Protein AF-A0A0C2YA50-F1 (afdb_monomer_lite)

pLDDT: mean 73.0, std 18.34, range [32.59, 98.06]

Secondary structure (DSSP, 8-state):
----------------------HHHHHHHHHHHHHHHHTSSS-HHHHHHHHHH--SHHHHHHHHHHHHHT-GGGTTTHHHHTTSPPTT-TTS----SSTT-HHHHHHHHHHHHHHTTS---HHHHHHHHHHHSTT-TTS--STT--HHHHHHHHHHHHHHH-SPPPSSSS-GGG---HHHHHHHHHHHHHTT---SHHHHHHHHHHHHHHHTT--GGG--TTHHHHHS-------

Sequence (235 aa):
MSDHEAAANVSESDGETFSSMSDDEASSNVELLFQQAFAKADPTPFLLQVVKDHPTYEHIEFPLSSAMLKQPRKALLADKLSRLPSPDDYENEVEDYGPTNKYLFHCLLSGLSLKHGLTHNSDMYATMVVGLDPHGPKFPVFNSQDPEVLVVGTCIQLLLHGSVLPTERTGSGYRTSAEEVAKGLKEQKAAGIVKDPRAIQVLELAISHAETGLKPENDRDDVWDLLFPSNQALK

Radius of gyration: 24.55 Å; chains: 1; bounding box: 110×36×45 Å

Organism: Hebeloma cylindrosporum (NCBI:txid76867)

Structure (mmCIF, N/CA/C/O backbone):
data_AF-A0A0C2YA50-F1
#
_entry.id   AF-A0A0C2YA50-F1
#
loop_
_atom_site.group_PDB
_atom_site.id
_atom_site.type_symbol
_atom_site.label_atom_id
_atom_site.label_alt_id
_atom_site.label_comp_id
_atom_site.label_asym_id
_atom_site.label_entity_id
_atom_site.label_seq_id
_atom_site.pdbx_PDB_ins_code
_atom_site.Cartn_x
_atom_site.Cartn_y
_atom_site.Cartn_z
_atom_site.occupancy
_atom_site.B_iso_or_equiv
_atom_site.auth_seq_id
_atom_site.auth_comp_id
_atom_site.auth_asym_id
_atom_site.auth_atom_id
_atom_site.pdbx_PDB_model_num
ATOM 1 N N . MET A 1 1 ? 91.752 -7.263 -20.203 1.00 47.72 1 MET A N 1
ATOM 2 C CA . MET A 1 1 ? 91.210 -8.632 -20.101 1.00 47.72 1 MET A CA 1
ATOM 3 C C . MET A 1 1 ? 91.073 -8.908 -18.612 1.00 47.72 1 MET A C 1
ATOM 5 O O . MET A 1 1 ? 92.090 -9.051 -17.960 1.00 47.72 1 MET A O 1
ATOM 9 N N . SER A 1 2 ? 89.912 -8.785 -17.984 1.00 51.59 2 SER A N 1
ATOM 10 C CA . SER A 1 2 ? 88.596 -9.158 -18.493 1.00 51.59 2 SER A CA 1
ATOM 11 C C . SER A 1 2 ? 87.498 -8.229 -17.987 1.00 51.59 2 SER A C 1
ATOM 13 O O . SER A 1 2 ? 87.564 -7.710 -16.875 1.00 51.59 2 SER A O 1
ATOM 15 N N . ASP A 1 3 ? 86.531 -8.046 -18.873 1.00 48.41 3 ASP A N 1
ATOM 16 C CA . ASP A 1 3 ? 85.337 -7.229 -18.760 1.00 48.41 3 ASP A CA 1
ATOM 17 C C . ASP A 1 3 ? 84.309 -7.875 -17.822 1.00 48.41 3 ASP A C 1
ATOM 19 O O . ASP A 1 3 ? 84.142 -9.096 -17.819 1.00 48.41 3 ASP A O 1
ATOM 23 N N . HIS A 1 4 ? 83.611 -7.054 -17.035 1.00 50.31 4 HIS A N 1
ATOM 24 C CA . HIS A 1 4 ? 82.441 -7.474 -16.268 1.00 50.31 4 HIS A CA 1
ATOM 25 C C . HIS A 1 4 ? 81.201 -6.784 -16.848 1.00 50.31 4 HIS A C 1
ATOM 27 O O . HIS A 1 4 ? 80.989 -5.587 -16.656 1.00 50.31 4 HIS A O 1
ATOM 33 N N . GLU A 1 5 ? 80.416 -7.566 -17.590 1.00 56.44 5 GLU A N 1
ATOM 34 C CA . GLU A 1 5 ? 79.089 -7.222 -18.102 1.00 56.44 5 GLU A CA 1
ATOM 35 C C . GLU A 1 5 ? 78.087 -7.006 -16.961 1.00 56.44 5 GLU A C 1
ATOM 37 O O . GLU A 1 5 ? 77.961 -7.826 -16.048 1.00 56.44 5 GLU A O 1
ATOM 42 N N . ALA A 1 6 ? 77.343 -5.905 -17.054 1.00 58.81 6 ALA A N 1
ATOM 43 C CA . ALA A 1 6 ? 76.182 -5.608 -16.232 1.00 58.81 6 ALA A CA 1
ATOM 44 C C . ALA A 1 6 ? 74.917 -6.141 -16.924 1.00 58.81 6 ALA A C 1
ATOM 46 O O . ALA A 1 6 ? 74.575 -5.704 -18.022 1.00 58.81 6 ALA A O 1
ATOM 47 N N . ALA A 1 7 ? 74.214 -7.068 -16.273 1.00 54.94 7 ALA A N 1
ATOM 48 C CA . ALA A 1 7 ? 72.917 -7.562 -16.724 1.00 54.94 7 ALA A CA 1
ATOM 49 C C . ALA A 1 7 ? 71.794 -6.630 -16.239 1.00 54.94 7 ALA A C 1
ATOM 51 O O . ALA A 1 7 ? 71.547 -6.506 -15.038 1.00 54.94 7 ALA A O 1
ATOM 52 N N . ALA A 1 8 ? 71.116 -5.977 -17.183 1.00 57.62 8 ALA A N 1
ATOM 53 C CA . ALA A 1 8 ? 69.885 -5.236 -16.946 1.00 57.62 8 ALA A CA 1
ATOM 54 C C . ALA A 1 8 ? 68.702 -6.214 -16.902 1.00 57.62 8 ALA A C 1
ATOM 56 O O . ALA A 1 8 ? 68.438 -6.920 -17.873 1.00 57.62 8 ALA A O 1
ATOM 57 N N . ASN A 1 9 ? 68.001 -6.254 -15.770 1.00 61.62 9 ASN A N 1
ATOM 58 C CA . ASN A 1 9 ? 66.790 -7.046 -15.590 1.00 61.62 9 ASN A CA 1
ATOM 59 C C . ASN A 1 9 ? 65.585 -6.145 -15.904 1.00 61.62 9 ASN A C 1
ATOM 61 O O . ASN A 1 9 ? 65.266 -5.244 -15.128 1.00 61.62 9 ASN A O 1
ATOM 65 N N . VAL A 1 10 ? 64.976 -6.336 -17.074 1.00 60.31 10 VAL A N 1
ATOM 66 C CA . VAL A 1 10 ? 63.760 -5.636 -17.508 1.00 60.31 10 VAL A CA 1
ATOM 67 C C . VAL A 1 10 ? 62.564 -6.451 -17.025 1.00 60.31 10 VAL A C 1
ATOM 69 O O . VAL A 1 10 ? 62.307 -7.539 -17.530 1.00 60.31 10 VAL A O 1
ATOM 72 N N . SER A 1 11 ? 61.862 -5.948 -16.012 1.00 64.12 11 SER A N 1
ATOM 73 C CA . SER A 1 11 ? 60.583 -6.492 -15.556 1.00 64.12 11 SER A CA 1
ATOM 74 C C . SER A 1 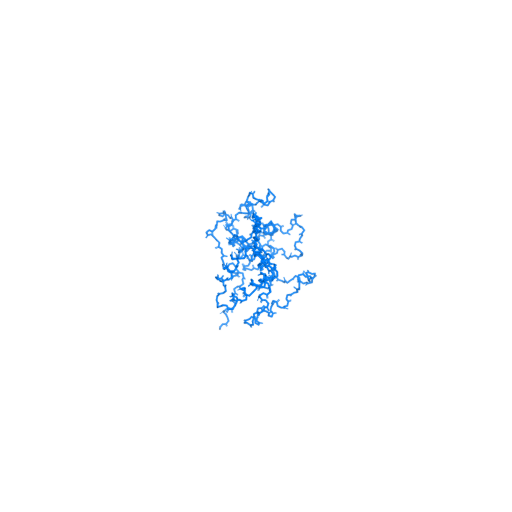11 ? 59.445 -5.812 -16.320 1.00 64.12 11 SER A C 1
ATOM 76 O O . SER A 1 11 ? 59.072 -4.684 -15.995 1.00 64.12 11 SER A O 1
ATOM 78 N N . GLU A 1 12 ? 58.913 -6.484 -17.340 1.00 58.59 12 GLU A N 1
ATOM 79 C CA . GLU A 1 12 ? 57.639 -6.131 -17.972 1.00 58.59 12 GLU A CA 1
ATOM 80 C C . GLU A 1 12 ? 56.505 -6.480 -17.000 1.00 58.59 12 GLU A C 1
ATOM 82 O O . GLU A 1 12 ? 56.237 -7.646 -16.719 1.00 58.59 12 GLU A O 1
ATOM 87 N N . SER A 1 13 ? 55.884 -5.454 -16.414 1.00 62.00 13 SER A N 1
ATOM 88 C CA . SER A 1 13 ? 54.622 -5.597 -15.695 1.00 62.00 13 SER A CA 1
ATOM 89 C C . SER A 1 13 ? 53.489 -5.341 -16.683 1.00 62.00 13 SER A C 1
ATOM 91 O O . SER A 1 13 ? 53.200 -4.185 -17.002 1.00 62.00 13 SER A O 1
ATOM 93 N N . ASP A 1 14 ? 52.862 -6.410 -17.163 1.00 57.00 14 ASP A N 1
ATOM 94 C CA . ASP A 1 14 ? 51.620 -6.335 -17.925 1.00 57.00 14 ASP A CA 1
ATOM 95 C C . ASP A 1 14 ? 50.519 -5.773 -17.020 1.00 57.00 14 ASP A C 1
ATOM 97 O O . ASP A 1 14 ? 49.945 -6.458 -16.172 1.00 57.00 14 ASP A O 1
ATOM 101 N N . GLY A 1 15 ? 50.273 -4.470 -17.150 1.00 55.56 15 GLY A N 1
ATOM 102 C CA . GLY A 1 15 ? 49.160 -3.797 -16.503 1.00 55.56 15 GLY A CA 1
ATOM 103 C C . GLY A 1 15 ? 47.857 -4.217 -17.168 1.00 55.56 15 GLY A C 1
ATOM 104 O O . GLY A 1 15 ? 47.417 -3.568 -18.117 1.00 55.56 15 GLY A O 1
ATOM 105 N N . GLU A 1 16 ? 47.239 -5.288 -16.664 1.00 58.12 16 GLU A N 1
ATOM 106 C CA . GLU A 1 16 ? 45.844 -5.617 -16.952 1.00 58.12 16 GLU A CA 1
ATOM 107 C C . GLU A 1 16 ? 44.980 -4.404 -16.600 1.00 58.12 16 GLU A C 1
ATOM 109 O O . GLU A 1 16 ? 44.739 -4.063 -15.440 1.00 58.12 16 GLU A O 1
ATOM 114 N N . THR A 1 17 ? 44.562 -3.694 -17.640 1.00 60.69 17 THR A N 1
ATOM 115 C CA . THR A 1 17 ? 43.676 -2.547 -17.528 1.00 60.69 17 THR A CA 1
ATOM 116 C C . THR A 1 17 ? 42.302 -3.114 -17.193 1.00 60.69 17 THR A C 1
ATOM 118 O O . THR A 1 17 ? 41.599 -3.597 -18.077 1.00 60.69 17 THR A O 1
ATOM 121 N N . PHE A 1 18 ? 41.935 -3.123 -15.907 1.00 54.03 18 PHE A N 1
ATOM 122 C CA . PHE A 1 18 ? 40.571 -3.430 -15.479 1.00 54.03 18 PHE A CA 1
ATOM 123 C C . PHE A 1 18 ? 39.645 -2.403 -16.135 1.00 54.03 18 PHE A C 1
ATOM 125 O O . PHE A 1 18 ? 39.556 -1.251 -15.711 1.00 54.03 18 PHE A O 1
ATOM 132 N N . SER A 1 19 ? 39.025 -2.812 -17.240 1.00 63.41 19 SER A N 1
ATOM 133 C CA . SER A 1 19 ? 38.035 -2.023 -17.953 1.00 63.41 19 SER A CA 1
ATOM 134 C C . SER A 1 19 ? 36.817 -1.928 -17.043 1.00 63.41 19 SER A C 1
ATOM 136 O O . SER A 1 19 ? 36.055 -2.881 -16.894 1.00 63.41 19 SER A O 1
ATOM 138 N N . SER A 1 20 ? 36.712 -0.806 -16.333 1.00 61.44 20 SER A N 1
ATOM 139 C CA . SER A 1 20 ? 35.518 -0.455 -15.577 1.00 61.44 20 SER A CA 1
ATOM 140 C C . SER A 1 20 ? 34.372 -0.361 -16.575 1.00 61.44 20 SER A C 1
ATOM 142 O O . SER A 1 20 ? 34.353 0.564 -17.385 1.00 61.44 20 SER A O 1
ATOM 144 N N . MET A 1 21 ? 33.453 -1.327 -16.536 1.00 59.81 21 MET A N 1
ATOM 145 C CA . MET A 1 21 ? 32.166 -1.221 -17.223 1.00 59.81 21 MET A CA 1
ATOM 146 C C . MET A 1 21 ? 31.545 0.129 -16.861 1.00 59.81 21 MET A C 1
ATOM 148 O O . MET A 1 21 ? 31.503 0.488 -15.683 1.00 59.81 21 MET A O 1
ATOM 152 N N . SER A 1 22 ? 31.131 0.895 -17.868 1.00 70.38 22 SER A N 1
ATOM 153 C CA . SER A 1 22 ? 30.400 2.135 -17.634 1.00 70.38 22 SER A CA 1
ATOM 154 C C . SER A 1 22 ? 29.002 1.808 -17.112 1.00 70.38 22 SER A C 1
ATOM 156 O O . SER A 1 22 ? 28.398 0.806 -17.505 1.00 70.38 22 SER A O 1
ATOM 158 N N . ASP A 1 23 ? 28.466 2.669 -16.249 1.00 63.56 23 ASP A N 1
ATOM 159 C CA . ASP A 1 23 ? 27.133 2.500 -15.652 1.00 63.56 23 ASP A CA 1
ATOM 160 C C . ASP A 1 23 ? 26.018 2.344 -16.719 1.00 63.56 23 ASP A C 1
ATOM 162 O O . ASP A 1 23 ? 25.021 1.648 -16.505 1.00 63.56 23 ASP A O 1
ATOM 166 N N . ASP A 1 24 ? 26.233 2.886 -17.924 1.00 66.44 24 ASP A N 1
ATOM 167 C CA . ASP A 1 24 ? 25.339 2.753 -19.084 1.00 66.44 24 ASP A CA 1
ATOM 168 C C . ASP A 1 24 ? 25.202 1.306 -19.606 1.00 66.44 24 ASP A C 1
ATOM 170 O O . ASP A 1 24 ? 24.115 0.879 -20.021 1.00 66.44 24 ASP A O 1
ATOM 174 N N . GLU A 1 25 ? 26.283 0.517 -19.580 1.00 66.50 25 GLU A N 1
ATOM 175 C CA . GLU A 1 25 ? 26.248 -0.887 -20.013 1.00 66.50 25 GLU A CA 1
ATOM 176 C C . GLU A 1 25 ? 25.544 -1.773 -18.979 1.00 66.50 25 GLU A C 1
ATOM 178 O O . GLU A 1 25 ? 24.797 -2.686 -19.345 1.00 66.50 25 GLU A O 1
ATOM 183 N N . ALA A 1 26 ? 25.721 -1.477 -17.687 1.00 64.12 26 ALA A N 1
ATOM 184 C CA . ALA A 1 26 ? 25.034 -2.182 -16.610 1.00 64.12 26 ALA A CA 1
ATOM 185 C C . ALA A 1 26 ? 23.511 -1.979 -16.691 1.00 64.12 26 ALA A C 1
ATOM 187 O O . ALA A 1 26 ? 22.762 -2.957 -16.664 1.00 64.12 26 ALA A O 1
ATOM 188 N N . SER A 1 27 ? 23.053 -0.739 -16.892 1.00 61.97 27 SER A N 1
ATOM 189 C CA . SER A 1 27 ? 21.627 -0.401 -17.036 1.00 61.97 27 SER A CA 1
ATOM 190 C C . SER A 1 27 ? 20.967 -1.093 -18.242 1.00 61.97 27 SER A C 1
ATOM 192 O O . SER A 1 27 ? 19.883 -1.677 -18.129 1.00 61.97 27 SER A O 1
ATOM 194 N N . SER A 1 28 ? 21.666 -1.135 -19.382 1.00 69.00 28 SER A N 1
ATOM 195 C CA . SER A 1 28 ? 21.187 -1.789 -20.611 1.00 69.00 28 SER A CA 1
ATOM 196 C C . SER A 1 28 ? 20.957 -3.299 -20.437 1.00 69.00 28 SER A C 1
ATOM 198 O O . SER A 1 28 ? 20.008 -3.862 -20.993 1.00 69.00 28 SER A O 1
ATOM 200 N N . ASN A 1 29 ? 21.791 -3.962 -19.630 1.00 78.12 29 ASN A N 1
ATOM 201 C CA . ASN A 1 29 ? 21.660 -5.393 -19.351 1.00 78.12 29 ASN A CA 1
ATOM 202 C C . ASN A 1 29 ? 20.445 -5.702 -18.469 1.00 78.12 29 ASN A C 1
ATOM 204 O O . ASN A 1 29 ? 19.720 -6.663 -18.735 1.00 78.12 29 ASN A O 1
ATOM 208 N N . VAL A 1 30 ? 20.178 -4.870 -17.460 1.00 73.94 30 VAL A N 1
ATOM 209 C CA . VAL A 1 30 ? 19.019 -5.061 -16.577 1.00 73.94 30 VAL A CA 1
ATOM 210 C C . VAL A 1 30 ? 17.705 -4.836 -17.324 1.00 73.94 30 VAL A C 1
ATOM 212 O O . VAL A 1 30 ? 16.736 -5.570 -17.126 1.00 73.94 30 VAL A O 1
ATOM 215 N N . GLU A 1 31 ? 17.677 -3.892 -18.263 1.00 76.88 31 GLU A N 1
ATOM 216 C CA . GLU A 1 31 ? 16.496 -3.642 -19.090 1.00 76.88 31 GLU A CA 1
ATOM 217 C C . GLU A 1 31 ? 16.112 -4.884 -19.908 1.00 76.88 31 GLU A C 1
ATOM 219 O O . GLU A 1 31 ? 14.950 -5.295 -19.936 1.00 76.88 31 GLU A O 1
ATOM 224 N N . LEU A 1 32 ? 17.099 -5.537 -20.526 1.00 80.12 32 LEU A N 1
ATOM 225 C CA . LEU A 1 32 ? 16.894 -6.786 -21.259 1.00 80.12 32 LEU A CA 1
ATOM 226 C C . LEU A 1 32 ? 16.380 -7.902 -20.350 1.00 80.12 32 LEU A C 1
ATOM 228 O O . LEU A 1 32 ? 15.508 -8.667 -20.763 1.00 80.12 32 LEU A O 1
ATOM 232 N N . LEU A 1 33 ? 16.871 -7.990 -19.115 1.00 82.44 33 LEU A N 1
ATOM 233 C CA . LEU A 1 33 ? 16.394 -8.972 -18.145 1.00 82.44 33 LEU A CA 1
ATOM 234 C C . LEU A 1 33 ? 14.929 -8.729 -17.762 1.00 82.44 33 LEU A C 1
ATOM 236 O O . LEU A 1 33 ? 14.141 -9.676 -17.732 1.00 82.44 33 LEU A O 1
ATOM 240 N N . PHE A 1 34 ? 14.524 -7.474 -17.562 1.00 76.38 34 PHE A N 1
ATOM 241 C CA . PHE A 1 34 ? 13.117 -7.132 -17.353 1.00 76.38 34 PHE A CA 1
ATOM 242 C C . PHE A 1 34 ? 12.260 -7.455 -18.579 1.00 76.38 34 PHE A C 1
ATOM 244 O O . PHE A 1 34 ? 11.190 -8.051 -18.444 1.00 76.38 34 PHE A O 1
ATOM 251 N N . GLN A 1 35 ? 12.730 -7.151 -19.790 1.00 76.38 35 GLN A N 1
ATOM 252 C CA . GLN A 1 35 ? 12.025 -7.529 -21.017 1.00 76.38 35 GLN A CA 1
ATOM 253 C C . GLN A 1 35 ? 11.870 -9.056 -21.120 1.00 76.38 35 GLN A C 1
ATOM 255 O O . GLN A 1 35 ? 10.789 -9.560 -21.430 1.00 76.38 35 GLN A O 1
ATOM 260 N N . GLN A 1 36 ? 12.918 -9.818 -20.816 1.00 80.31 36 GLN A N 1
ATOM 261 C CA . GLN A 1 36 ? 12.855 -11.279 -20.786 1.00 80.31 36 GLN A CA 1
ATOM 262 C C . GLN A 1 36 ? 11.869 -11.783 -19.731 1.00 80.31 36 GLN A C 1
ATOM 264 O O . GLN A 1 36 ? 11.121 -12.721 -20.009 1.00 80.31 36 GLN A O 1
ATOM 269 N N . ALA A 1 37 ? 11.827 -11.145 -18.558 1.00 76.69 37 ALA A N 1
ATOM 270 C CA . ALA A 1 37 ? 10.859 -11.439 -17.508 1.00 76.69 37 ALA A CA 1
ATOM 271 C C . ALA A 1 37 ? 9.429 -11.305 -18.033 1.00 76.69 37 ALA A C 1
ATOM 273 O O . ALA A 1 37 ? 8.641 -12.246 -17.952 1.00 76.69 37 ALA A O 1
ATOM 274 N N . PHE A 1 38 ? 9.119 -10.158 -18.642 1.00 70.00 38 PHE A N 1
ATOM 275 C CA . PHE A 1 38 ? 7.788 -9.846 -19.157 1.00 70.00 38 PHE A CA 1
ATOM 276 C C . PHE A 1 38 ? 7.369 -10.682 -20.368 1.00 70.00 38 PHE A C 1
ATOM 278 O O . PHE A 1 38 ? 6.176 -10.766 -20.656 1.00 70.00 38 PHE A O 1
ATOM 285 N N . ALA A 1 39 ? 8.315 -11.316 -21.062 1.00 77.31 39 ALA A N 1
ATOM 286 C CA . ALA A 1 39 ? 8.018 -12.228 -22.160 1.00 77.31 39 ALA A CA 1
ATOM 287 C C . ALA A 1 39 ? 7.539 -13.619 -21.686 1.00 77.31 39 ALA A C 1
ATOM 289 O O . ALA A 1 39 ? 7.032 -14.400 -22.500 1.00 77.31 39 ALA A O 1
ATOM 290 N N . LYS A 1 40 ? 7.696 -13.955 -20.395 1.00 74.00 40 LYS A N 1
ATOM 291 C CA . LYS A 1 40 ? 7.268 -15.244 -19.827 1.00 74.00 40 LYS A CA 1
ATOM 292 C C . LYS A 1 40 ? 5.757 -15.292 -19.584 1.00 74.00 40 LYS A C 1
ATOM 294 O O . LYS A 1 40 ? 5.104 -14.268 -19.422 1.00 74.00 40 LYS A O 1
ATOM 299 N N . ALA A 1 41 ? 5.206 -16.509 -19.545 1.00 72.88 41 ALA A N 1
ATOM 300 C CA . ALA A 1 41 ? 3.792 -16.735 -19.225 1.00 72.88 41 ALA A CA 1
ATOM 301 C C . ALA A 1 41 ? 3.442 -16.313 -17.784 1.00 72.88 41 ALA A C 1
ATOM 303 O O . ALA A 1 41 ? 2.353 -15.802 -17.554 1.00 72.88 41 ALA A O 1
ATOM 304 N N . ASP A 1 42 ? 4.386 -16.492 -16.857 1.00 62.44 42 ASP A N 1
ATOM 305 C CA . ASP A 1 42 ? 4.367 -15.930 -15.507 1.00 62.44 42 ASP A CA 1
ATOM 306 C C . ASP A 1 42 ? 5.672 -15.138 -15.293 1.00 62.44 42 ASP A C 1
ATOM 308 O O . ASP A 1 42 ? 6.751 -15.742 -15.219 1.00 62.44 42 ASP A O 1
ATOM 312 N N . PRO A 1 43 ? 5.616 -13.795 -15.279 1.00 62.81 43 PRO A N 1
ATOM 313 C CA . PRO A 1 43 ? 6.799 -12.957 -15.145 1.00 62.81 43 PRO A CA 1
ATOM 314 C C . PRO A 1 43 ? 7.300 -12.867 -13.697 1.00 62.81 43 PRO A C 1
ATOM 316 O O . PRO A 1 43 ? 8.466 -12.535 -13.493 1.00 62.81 43 PRO A O 1
ATOM 319 N N . THR A 1 44 ? 6.470 -13.182 -12.697 1.00 60.59 44 THR A N 1
ATOM 320 C CA . THR A 1 44 ? 6.730 -12.880 -11.279 1.00 60.59 44 THR A CA 1
ATOM 321 C C . THR A 1 44 ? 8.021 -13.512 -10.749 1.00 60.59 44 THR A C 1
ATOM 323 O O . THR A 1 44 ? 8.851 -12.774 -10.214 1.00 60.59 44 THR A O 1
ATOM 326 N N . PRO A 1 45 ? 8.297 -14.819 -10.947 1.00 65.81 45 PRO A N 1
ATOM 327 C CA . PRO A 1 45 ? 9.528 -15.427 -10.439 1.00 65.81 45 PRO A CA 1
ATOM 328 C C . PRO A 1 45 ? 10.789 -14.822 -11.061 1.00 65.81 45 PRO A C 1
ATOM 330 O O . PRO A 1 45 ? 11.828 -14.749 -10.413 1.00 65.81 45 PRO A O 1
ATOM 333 N N . PHE A 1 46 ? 10.704 -14.387 -12.322 1.00 74.25 46 PHE A N 1
ATOM 334 C CA . PHE A 1 46 ? 11.847 -13.835 -13.041 1.00 74.25 46 PHE A CA 1
ATOM 335 C C . PHE A 1 46 ? 12.052 -12.356 -12.720 1.00 74.25 46 PHE A C 1
ATOM 337 O O . PHE A 1 46 ? 13.182 -11.958 -12.492 1.00 74.25 46 PHE A O 1
ATOM 344 N N . LEU A 1 47 ? 10.982 -11.564 -12.605 1.00 65.94 47 LEU A N 1
ATOM 345 C CA . LEU A 1 47 ? 11.058 -10.189 -12.105 1.00 65.94 47 LEU A CA 1
ATOM 346 C C . LEU A 1 47 ? 11.681 -10.161 -10.708 1.00 65.94 47 LEU A C 1
ATOM 348 O O . LEU A 1 47 ? 12.628 -9.420 -10.479 1.00 65.94 47 LEU A O 1
ATOM 352 N N . LEU A 1 48 ? 11.221 -11.032 -9.806 1.00 61.69 48 LEU A N 1
ATOM 353 C CA . LEU A 1 48 ? 11.797 -11.156 -8.467 1.00 61.69 48 LEU A CA 1
ATOM 354 C C . LEU A 1 48 ? 13.280 -11.538 -8.500 1.00 61.69 48 LEU A C 1
ATOM 356 O O . LEU A 1 48 ? 14.041 -11.067 -7.662 1.00 61.69 48 LEU A O 1
ATOM 360 N N . GLN A 1 49 ? 13.695 -12.379 -9.449 1.00 75.06 49 GLN A N 1
ATOM 361 C CA . GLN A 1 49 ? 15.100 -12.746 -9.614 1.00 75.06 49 GLN A CA 1
ATOM 362 C C . GLN A 1 49 ? 15.939 -11.556 -10.102 1.00 75.06 49 GLN A C 1
ATOM 364 O O . GLN A 1 49 ? 16.952 -11.242 -9.490 1.00 75.06 49 GLN A O 1
ATOM 369 N N . VAL A 1 50 ? 15.476 -10.840 -11.130 1.00 72.56 50 VAL A N 1
ATOM 370 C CA . VAL A 1 50 ? 16.167 -9.661 -11.680 1.00 72.56 50 VAL A CA 1
ATOM 371 C C . VAL A 1 50 ? 16.335 -8.574 -10.623 1.00 72.56 50 VAL A C 1
ATOM 373 O O . VAL A 1 50 ? 17.402 -7.984 -10.503 1.00 72.56 50 VAL A O 1
ATOM 376 N N . VAL A 1 51 ? 15.311 -8.345 -9.803 1.00 64.19 51 VAL A N 1
ATOM 377 C CA . VAL A 1 51 ? 15.373 -7.326 -8.753 1.00 64.19 51 VAL A CA 1
ATOM 378 C C . VAL A 1 51 ? 16.321 -7.739 -7.612 1.00 64.19 51 VAL A C 1
ATOM 380 O O . VAL A 1 51 ? 16.993 -6.886 -7.040 1.00 64.19 51 VAL A O 1
ATOM 383 N N . LYS A 1 52 ? 16.447 -9.041 -7.310 1.00 61.09 52 LYS A N 1
ATOM 384 C CA . LYS A 1 52 ? 17.439 -9.556 -6.342 1.00 61.09 52 LYS A CA 1
ATOM 385 C C . LYS A 1 52 ? 18.876 -9.428 -6.841 1.00 61.09 52 LYS A C 1
ATOM 387 O O . LYS A 1 52 ? 19.762 -9.124 -6.047 1.00 61.09 52 LYS A O 1
ATOM 392 N N . ASP A 1 53 ? 19.095 -9.665 -8.130 1.00 72.94 53 ASP A N 1
ATOM 393 C CA . ASP A 1 53 ? 20.427 -9.636 -8.740 1.00 72.94 53 ASP A CA 1
ATOM 394 C C . ASP A 1 53 ? 20.932 -8.196 -8.974 1.00 72.94 53 ASP A C 1
ATOM 396 O O . ASP A 1 53 ? 22.133 -7.977 -9.134 1.00 72.94 53 ASP A O 1
ATOM 400 N N . HIS A 1 54 ? 20.033 -7.203 -8.929 1.00 70.75 54 HIS A N 1
ATOM 401 C CA . HIS A 1 54 ? 20.330 -5.790 -9.182 1.00 70.75 54 HIS A CA 1
ATOM 402 C C . HIS A 1 54 ? 19.664 -4.867 -8.142 1.00 70.75 54 HIS A C 1
ATOM 404 O O . HIS A 1 54 ? 18.731 -4.149 -8.480 1.00 70.75 54 HIS A O 1
ATOM 410 N N . PRO A 1 55 ? 20.120 -4.844 -6.874 1.00 57.06 55 PRO A N 1
ATOM 411 C CA . PRO A 1 55 ? 19.360 -4.270 -5.755 1.00 57.06 55 PRO A CA 1
ATOM 412 C C . PRO A 1 55 ? 19.320 -2.733 -5.691 1.00 57.06 55 PRO A C 1
ATOM 414 O O . PRO A 1 55 ? 18.633 -2.173 -4.840 1.00 57.06 55 PRO A O 1
ATOM 417 N N . THR A 1 56 ? 20.068 -2.006 -6.522 1.00 59.78 56 THR A N 1
ATOM 418 C CA . THR A 1 56 ? 20.060 -0.538 -6.450 1.00 59.78 56 THR A CA 1
ATOM 419 C C . THR A 1 56 ? 18.874 0.036 -7.218 1.00 59.78 56 THR A C 1
ATOM 421 O O . THR A 1 56 ? 18.543 -0.391 -8.322 1.00 59.78 56 THR A O 1
ATOM 424 N N . TYR A 1 57 ? 18.242 1.045 -6.622 1.00 48.12 57 TYR A N 1
ATOM 425 C CA . TYR A 1 57 ? 17.044 1.704 -7.144 1.00 48.12 57 TYR A CA 1
ATOM 426 C C . TYR A 1 57 ? 17.197 2.173 -8.603 1.00 48.12 57 TYR A C 1
ATOM 428 O O . TYR A 1 57 ? 16.325 1.914 -9.429 1.00 48.12 57 TYR A O 1
ATOM 436 N N . GLU A 1 58 ? 18.345 2.765 -8.940 1.00 55.53 58 GLU A N 1
ATOM 437 C CA . GLU A 1 58 ? 18.682 3.247 -10.290 1.00 55.53 58 GLU A CA 1
ATOM 438 C C . GLU A 1 58 ? 18.761 2.115 -11.330 1.00 55.53 58 GLU A C 1
ATOM 440 O O . GLU A 1 58 ? 18.379 2.307 -12.484 1.00 55.53 58 GLU A O 1
ATOM 445 N N . HIS A 1 59 ? 19.177 0.910 -10.924 1.00 58.94 59 HIS A N 1
ATOM 446 C CA . HIS A 1 59 ? 19.220 -0.265 -11.799 1.00 58.94 59 HIS A CA 1
ATOM 447 C C . HIS A 1 59 ? 17.856 -0.946 -11.957 1.00 58.94 59 HIS A C 1
ATOM 449 O O . HIS A 1 59 ? 17.692 -1.777 -12.845 1.00 58.94 59 HIS A O 1
ATOM 455 N N . ILE A 1 60 ? 16.868 -0.612 -11.125 1.00 58.66 60 ILE A N 1
ATOM 456 C CA . ILE A 1 60 ? 15.542 -1.231 -11.174 1.00 58.66 60 ILE A CA 1
ATOM 457 C C . ILE A 1 60 ? 14.543 -0.292 -11.832 1.00 58.66 60 ILE A C 1
ATOM 459 O O . ILE A 1 60 ? 13.918 -0.689 -12.805 1.00 58.66 60 ILE A O 1
ATOM 463 N N . GLU A 1 61 ? 14.385 0.941 -11.351 1.00 64.31 61 GLU A N 1
ATOM 464 C CA . GLU A 1 61 ? 13.277 1.807 -11.769 1.00 64.31 61 GLU A CA 1
ATOM 465 C C . GLU A 1 61 ? 13.344 2.167 -13.257 1.00 64.31 61 GLU A C 1
ATOM 467 O O . GLU A 1 61 ? 12.367 1.968 -13.987 1.00 64.31 61 GLU A O 1
ATOM 472 N N . PHE A 1 62 ? 14.493 2.662 -13.722 1.00 66.31 62 PHE A N 1
ATOM 473 C CA . PHE A 1 62 ? 14.647 3.100 -15.107 1.00 66.31 62 PHE A CA 1
ATOM 474 C C . PHE A 1 62 ? 14.594 1.916 -16.093 1.00 66.31 62 PHE A C 1
ATOM 476 O O . PHE A 1 62 ? 13.800 1.966 -17.042 1.00 66.31 62 PHE A O 1
ATOM 483 N N . PRO A 1 63 ? 15.310 0.796 -15.856 1.00 65.12 63 PRO A N 1
ATOM 484 C CA . PRO A 1 63 ? 15.244 -0.367 -16.737 1.00 65.12 63 PRO A CA 1
ATOM 485 C C . PRO A 1 63 ? 13.900 -1.102 -16.690 1.00 65.12 63 PRO A C 1
ATOM 487 O O . PRO A 1 63 ? 13.427 -1.563 -17.728 1.00 65.12 63 PRO A O 1
ATOM 490 N N . LEU A 1 64 ? 13.236 -1.181 -15.531 1.00 63.59 64 LEU A N 1
ATOM 491 C CA . LEU A 1 64 ? 11.889 -1.749 -15.410 1.00 63.59 64 LEU A CA 1
ATOM 492 C C . LEU A 1 64 ? 10.881 -0.917 -16.207 1.00 63.59 64 LEU A C 1
ATOM 494 O O . LEU A 1 64 ? 10.124 -1.473 -17.007 1.00 63.59 64 LEU A O 1
ATOM 498 N N . SER A 1 65 ? 10.912 0.409 -16.042 1.00 61.72 65 SER A N 1
ATOM 499 C CA . SER A 1 65 ? 10.033 1.338 -16.760 1.00 61.72 65 SER A CA 1
ATOM 500 C C . SER A 1 65 ? 10.254 1.260 -18.275 1.00 61.72 65 SER A C 1
ATOM 502 O O . SER A 1 65 ? 9.298 1.118 -19.037 1.00 61.72 65 SER A O 1
ATOM 504 N N . SER A 1 66 ? 11.514 1.249 -18.722 1.00 62.28 66 SER A N 1
ATOM 505 C CA . SER A 1 66 ? 11.887 1.124 -20.139 1.00 62.28 66 SER A CA 1
ATOM 506 C C . SER A 1 66 ? 11.495 -0.240 -20.737 1.00 62.28 66 SER A C 1
ATOM 508 O O . SER A 1 66 ? 10.907 -0.312 -21.820 1.00 62.28 66 SER A O 1
ATOM 510 N N . ALA A 1 67 ? 11.730 -1.341 -20.017 1.00 62.31 67 ALA A N 1
ATOM 511 C CA . ALA A 1 67 ? 11.368 -2.692 -20.446 1.00 62.31 67 ALA A CA 1
ATOM 512 C C . ALA A 1 67 ? 9.853 -2.909 -20.562 1.00 62.31 67 ALA A C 1
ATOM 514 O O . ALA A 1 67 ? 9.388 -3.607 -21.471 1.00 62.31 67 ALA A O 1
ATOM 515 N N . MET A 1 68 ? 9.071 -2.307 -19.660 1.00 56.97 68 MET A N 1
ATOM 516 C CA . MET A 1 68 ? 7.609 -2.356 -19.696 1.00 56.97 68 MET A CA 1
ATOM 517 C C . MET A 1 68 ? 7.033 -1.714 -20.964 1.00 56.97 68 MET A C 1
ATOM 519 O O . MET A 1 68 ? 6.037 -2.217 -21.490 1.00 56.97 68 MET A O 1
ATOM 523 N N . LEU A 1 69 ? 7.673 -0.661 -21.484 1.00 52.91 69 LEU A N 1
ATOM 524 C CA . LEU A 1 69 ? 7.240 0.063 -22.685 1.00 52.91 69 LEU A CA 1
ATOM 525 C C . LEU A 1 69 ? 7.484 -0.712 -23.999 1.00 52.91 69 LEU A C 1
ATOM 527 O O . LEU A 1 69 ? 6.841 -0.421 -25.005 1.00 52.91 69 LEU A O 1
ATOM 531 N N . LYS A 1 70 ? 8.376 -1.715 -24.012 1.00 55.38 70 LYS A N 1
ATOM 532 C CA . LYS A 1 70 ? 8.884 -2.374 -25.239 1.00 55.38 70 LYS A CA 1
ATOM 533 C C . LYS A 1 70 ? 8.237 -3.732 -25.592 1.00 55.38 70 LYS A C 1
ATOM 535 O O . LYS A 1 70 ? 8.654 -4.379 -26.549 1.00 55.38 70 LYS A O 1
ATOM 540 N N . GLN A 1 71 ? 7.217 -4.198 -24.863 1.00 52.41 71 GLN A N 1
ATOM 541 C CA . GLN A 1 71 ? 6.639 -5.548 -25.031 1.00 52.41 71 GLN A CA 1
ATOM 542 C C . GLN A 1 71 ? 5.399 -5.607 -25.963 1.00 52.41 71 GLN A C 1
ATOM 544 O O . GLN A 1 71 ? 4.360 -5.030 -25.637 1.00 52.41 71 GLN A O 1
ATOM 549 N N . PRO A 1 72 ? 5.416 -6.397 -27.062 1.00 46.62 72 PRO A N 1
ATOM 550 C CA . PRO A 1 72 ? 4.337 -6.433 -28.064 1.00 46.62 72 PRO A CA 1
ATOM 551 C C . PRO A 1 72 ? 3.076 -7.218 -27.651 1.00 46.62 72 PRO A C 1
ATOM 553 O O . PRO A 1 72 ? 1.996 -6.971 -28.184 1.00 46.62 72 PRO A O 1
ATOM 556 N N . ARG A 1 73 ? 3.146 -8.132 -26.666 1.00 44.94 73 ARG A N 1
ATOM 557 C CA . ARG A 1 73 ? 1.959 -8.860 -26.144 1.00 44.94 73 ARG A CA 1
ATOM 558 C C . ARG A 1 73 ? 1.062 -8.026 -25.225 1.00 44.94 73 ARG A C 1
ATOM 560 O O . ARG A 1 73 ? 0.068 -8.520 -24.700 1.00 44.94 73 ARG A O 1
ATOM 567 N N . LYS A 1 74 ? 1.383 -6.745 -25.081 1.00 48.97 74 LYS A N 1
ATOM 568 C CA . LYS A 1 74 ? 0.657 -5.765 -24.288 1.00 48.97 74 LYS A CA 1
ATOM 569 C C . LYS A 1 74 ? 0.034 -4.679 -25.161 1.00 48.97 74 LYS A C 1
ATOM 571 O O . LYS A 1 74 ? -0.078 -3.568 -24.693 1.00 48.97 74 LYS A O 1
ATOM 576 N N . ALA A 1 75 ? -0.485 -4.948 -26.358 1.00 39.31 75 ALA A N 1
ATOM 577 C CA . ALA A 1 75 ? -1.290 -3.927 -27.055 1.00 39.31 75 ALA A CA 1
ATOM 578 C C . ALA A 1 75 ? -2.450 -3.368 -26.186 1.00 39.31 75 ALA A C 1
ATOM 580 O O . ALA A 1 75 ? -2.889 -2.255 -26.414 1.00 39.31 75 ALA A O 1
ATOM 581 N N . LEU A 1 76 ? -2.891 -4.091 -25.143 1.00 37.25 76 LEU A N 1
ATOM 582 C CA . LEU A 1 76 ? -3.906 -3.640 -24.180 1.00 37.25 76 LEU A CA 1
ATOM 583 C C . LEU A 1 76 ? -3.348 -2.964 -22.905 1.00 37.25 76 LEU A C 1
ATOM 585 O O . LEU A 1 76 ? -4.043 -2.157 -22.295 1.00 37.25 76 LEU A O 1
ATOM 589 N N . LEU A 1 77 ? -2.124 -3.300 -22.473 1.00 35.44 77 LEU A N 1
ATOM 590 C CA . LEU A 1 77 ? -1.486 -2.690 -21.291 1.00 35.44 77 LEU A CA 1
ATOM 591 C C . LEU A 1 77 ? -0.545 -1.550 -21.703 1.00 35.44 77 LEU A C 1
ATOM 593 O O . LEU A 1 77 ? -0.497 -0.541 -21.033 1.00 35.44 77 LEU A O 1
ATOM 597 N N . ALA A 1 78 ? 0.142 -1.671 -22.834 1.00 33.00 78 ALA A N 1
ATOM 598 C CA . ALA A 1 78 ? 0.942 -0.639 -23.475 1.00 33.00 78 ALA A CA 1
ATOM 599 C C . ALA A 1 78 ? 0.085 0.440 -24.157 1.00 33.00 78 ALA A C 1
ATOM 601 O O . ALA A 1 78 ? 0.499 1.573 -24.077 1.00 33.00 78 ALA A O 1
ATOM 602 N N . ASP A 1 79 ? -1.116 0.185 -24.710 1.00 37.03 79 ASP A N 1
ATOM 603 C CA . ASP A 1 79 ? -2.038 1.287 -25.112 1.00 37.03 79 ASP A CA 1
ATOM 604 C C . ASP A 1 79 ? -2.553 2.075 -23.893 1.00 37.03 79 ASP A C 1
ATOM 606 O O . ASP A 1 79 ? -2.843 3.264 -23.991 1.00 37.03 79 ASP A O 1
ATOM 610 N N . LYS A 1 80 ? -2.608 1.431 -22.717 1.00 34.81 80 LYS A N 1
ATOM 611 C CA . LYS A 1 80 ? -2.909 2.095 -21.440 1.00 34.81 80 LYS A CA 1
ATOM 612 C C . LYS A 1 80 ? -1.689 2.789 -20.824 1.00 34.81 80 LYS A C 1
ATOM 614 O O . LYS A 1 80 ? -1.844 3.845 -20.234 1.00 34.81 80 LYS A O 1
ATOM 619 N N . LEU A 1 81 ? -0.486 2.236 -20.991 1.00 33.97 81 LEU A N 1
ATOM 620 C CA . LEU A 1 81 ? 0.762 2.779 -20.440 1.00 33.97 81 LEU A CA 1
ATOM 621 C C . LEU A 1 81 ? 1.463 3.785 -21.380 1.00 33.97 81 LEU A C 1
ATOM 623 O O . LEU A 1 81 ? 2.195 4.634 -20.900 1.00 33.97 81 LEU A O 1
ATOM 627 N N . SER A 1 82 ? 1.238 3.755 -22.698 1.00 35.50 82 SER A N 1
ATOM 628 C CA . SER A 1 82 ? 1.788 4.715 -23.677 1.00 35.50 82 SER A CA 1
ATOM 629 C C . SER A 1 82 ? 0.973 6.004 -23.775 1.00 35.50 82 SER A C 1
ATOM 631 O O . SER A 1 82 ? 1.336 6.906 -24.523 1.00 35.50 82 SER A O 1
ATOM 633 N N . ARG A 1 83 ? -0.153 6.073 -23.056 1.00 38.44 83 ARG A N 1
ATOM 634 C CA . ARG A 1 83 ? -0.910 7.305 -22.793 1.00 38.44 83 ARG A CA 1
ATOM 635 C C . ARG A 1 83 ? -0.473 7.984 -21.500 1.00 38.44 83 ARG A C 1
ATOM 637 O O . ARG A 1 83 ? -0.993 9.043 -21.179 1.00 38.44 83 ARG A O 1
ATOM 644 N N . LEU A 1 84 ? 0.478 7.391 -20.776 1.00 32.59 84 LEU A N 1
ATOM 645 C CA . LEU A 1 84 ? 1.047 7.995 -19.588 1.00 32.59 84 LEU A CA 1
ATOM 646 C C . LEU A 1 84 ? 2.036 9.096 -19.997 1.00 32.59 84 LEU A C 1
ATOM 648 O O . LEU A 1 84 ? 2.997 8.800 -20.709 1.00 32.59 84 LEU A O 1
ATOM 652 N N . PRO A 1 85 ? 1.844 10.337 -19.520 1.00 37.12 85 PRO A N 1
ATOM 653 C CA . PRO A 1 85 ? 2.776 11.430 -19.776 1.00 37.12 85 PRO A CA 1
ATOM 654 C C . PRO A 1 85 ? 4.140 11.193 -19.109 1.00 37.12 85 PRO A C 1
ATOM 656 O O . PRO A 1 85 ? 4.228 10.412 -18.149 1.00 37.12 85 PRO A O 1
ATOM 659 N N . SER A 1 86 ? 5.174 11.873 -19.612 1.00 37.88 86 SER A N 1
ATOM 660 C CA . SER A 1 86 ? 6.537 11.894 -19.061 1.00 37.88 86 SER A CA 1
ATOM 661 C C . SER A 1 86 ? 6.531 12.289 -17.571 1.00 37.88 86 SER A C 1
ATOM 663 O O . SER A 1 86 ? 5.626 13.003 -17.142 1.00 37.88 86 SER A O 1
ATOM 665 N N . PRO A 1 87 ? 7.532 11.904 -16.756 1.00 43.12 87 PRO A N 1
ATOM 666 C CA . PRO A 1 87 ? 7.756 12.499 -15.434 1.00 43.12 87 PRO A CA 1
ATOM 667 C C . PRO A 1 87 ? 7.903 14.032 -15.448 1.00 43.12 87 PRO A C 1
ATOM 669 O O . PRO A 1 87 ? 7.816 14.664 -14.407 1.00 43.12 87 PRO A O 1
ATOM 672 N N . ASP A 1 88 ? 8.098 14.658 -16.606 1.00 45.16 88 ASP A N 1
ATOM 673 C CA . ASP A 1 88 ? 8.094 16.123 -16.725 1.00 45.16 88 ASP A CA 1
ATOM 674 C C . ASP A 1 88 ? 6.688 16.709 -16.988 1.00 45.16 88 ASP A C 1
ATOM 676 O O . ASP A 1 88 ? 6.514 17.924 -17.008 1.00 45.16 88 ASP A O 1
ATOM 680 N N . ASP A 1 89 ? 5.666 15.858 -17.134 1.00 45.25 89 ASP A N 1
ATOM 681 C CA . ASP A 1 89 ? 4.285 16.232 -17.469 1.00 45.25 89 ASP A CA 1
ATOM 682 C C . ASP A 1 89 ? 3.310 16.110 -16.268 1.00 45.25 89 ASP A C 1
ATOM 684 O O . ASP A 1 89 ? 2.092 16.094 -16.456 1.00 45.25 89 ASP A O 1
ATOM 688 N N . TYR A 1 90 ? 3.798 16.036 -15.017 1.00 51.09 90 TYR A N 1
ATOM 689 C CA . TYR A 1 90 ? 2.961 15.906 -13.800 1.00 51.09 90 TYR A CA 1
ATOM 690 C C . TYR A 1 90 ? 1.975 17.066 -13.548 1.00 51.09 90 TYR A C 1
ATOM 692 O O . TYR A 1 90 ? 1.245 17.037 -12.558 1.00 51.09 90 TYR A O 1
ATOM 700 N N . GLU A 1 91 ? 1.943 18.092 -14.399 1.00 50.16 91 GLU A N 1
ATOM 701 C CA . GLU A 1 91 ? 1.068 19.251 -14.214 1.00 50.16 91 GLU A CA 1
ATOM 702 C C . GLU A 1 91 ? -0.345 19.080 -14.787 1.00 50.16 91 GLU A C 1
ATOM 704 O O . GLU A 1 91 ? -1.207 19.895 -14.467 1.00 50.16 91 GLU A O 1
ATOM 709 N N . ASN A 1 92 ? -0.639 18.044 -15.584 1.00 49.44 92 ASN A N 1
ATOM 710 C CA . ASN A 1 92 ? -1.949 17.941 -16.232 1.00 49.44 92 ASN A CA 1
ATOM 711 C C . ASN A 1 92 ? -2.556 16.532 -16.132 1.00 49.44 92 ASN A C 1
ATOM 713 O O . ASN A 1 92 ? -2.049 15.580 -16.711 1.00 49.44 92 ASN A O 1
ATOM 717 N N . GLU A 1 93 ? -3.690 16.468 -15.426 1.00 52.12 93 GLU A N 1
ATOM 718 C CA . GLU A 1 93 ? -4.599 15.324 -15.244 1.00 52.12 93 GLU A CA 1
ATOM 719 C C . GLU A 1 93 ? -4.131 14.269 -14.224 1.00 52.12 93 GLU A C 1
ATOM 721 O O . GLU A 1 93 ? -3.471 13.279 -14.529 1.00 52.12 93 GLU A O 1
ATOM 726 N N . VAL A 1 94 ? -4.540 14.476 -12.965 1.00 56.03 94 VAL A N 1
ATOM 727 C CA . VAL A 1 94 ? -4.602 13.407 -11.959 1.00 56.03 94 VAL A CA 1
ATOM 728 C C . VAL A 1 94 ? -5.573 12.358 -12.502 1.00 56.03 94 VAL A C 1
ATOM 730 O O . VAL A 1 94 ? -6.779 12.591 -12.510 1.00 56.03 94 VAL A O 1
ATOM 733 N N . GLU A 1 95 ? -5.058 11.241 -13.021 1.00 55.81 95 GLU A N 1
ATOM 734 C CA . GLU A 1 95 ? -5.913 10.116 -13.403 1.00 55.81 95 GLU A CA 1
ATOM 735 C C . GLU A 1 95 ? -6.752 9.674 -12.197 1.00 55.81 95 GLU A C 1
ATOM 737 O O . GLU A 1 95 ? -6.226 9.474 -11.095 1.00 55.81 95 GLU A O 1
ATOM 742 N N . ASP A 1 96 ? -8.051 9.490 -12.442 1.00 78.56 96 ASP A N 1
ATOM 743 C CA . ASP A 1 96 ? -9.008 8.962 -11.476 1.00 78.56 96 ASP A CA 1
ATOM 744 C C . ASP A 1 96 ? -8.513 7.644 -10.845 1.00 78.56 96 ASP A C 1
ATOM 746 O O . ASP A 1 96 ? -7.720 6.884 -11.413 1.00 78.56 96 ASP A O 1
ATOM 750 N N . TYR A 1 97 ? -9.014 7.357 -9.645 1.00 83.31 97 TYR A N 1
ATOM 751 C CA . TYR A 1 97 ? -8.812 6.089 -8.948 1.00 83.31 97 TYR A CA 1
ATOM 752 C C . TYR A 1 97 ? -9.019 4.875 -9.884 1.00 83.31 97 TYR A C 1
ATOM 754 O O . TYR A 1 97 ? -10.074 4.722 -10.503 1.00 83.31 97 TYR A O 1
ATOM 762 N N . GLY A 1 98 ? -8.026 3.981 -9.983 1.00 84.56 98 GLY A N 1
ATOM 763 C CA . GLY A 1 98 ? -8.113 2.805 -10.853 1.00 84.56 98 GLY A CA 1
ATOM 764 C C . GLY A 1 98 ? -6.782 2.086 -11.104 1.00 84.56 98 GLY A C 1
ATOM 765 O O . GLY A 1 98 ?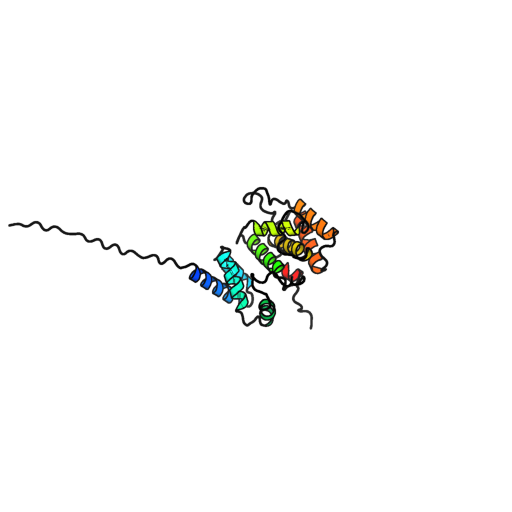 -5.736 2.524 -10.630 1.00 84.56 98 GLY A O 1
ATOM 766 N N . PRO A 1 99 ? -6.786 0.991 -11.892 1.00 79.44 99 PRO A N 1
ATOM 767 C CA . PRO A 1 99 ? -5.589 0.186 -12.160 1.00 79.44 99 PRO A CA 1
ATOM 768 C C . PRO A 1 99 ? -4.555 0.874 -13.063 1.00 79.44 99 PRO A C 1
ATOM 770 O O . PRO A 1 99 ? -3.455 0.351 -13.223 1.00 79.44 99 PRO A O 1
ATOM 773 N N . THR A 1 100 ? -4.905 1.991 -13.708 1.00 77.31 100 THR A N 1
ATOM 774 C CA . THR A 1 100 ? -3.960 2.816 -14.483 1.00 77.31 100 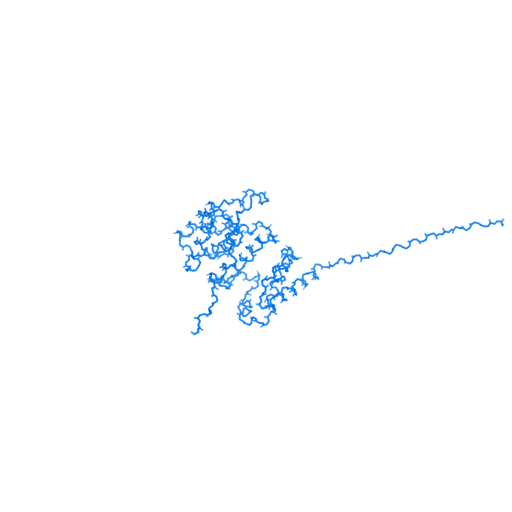THR A CA 1
ATOM 775 C C . THR A 1 100 ? -3.318 3.911 -13.637 1.00 77.31 100 THR A C 1
ATOM 777 O O . THR A 1 100 ? -2.315 4.480 -14.060 1.00 77.31 100 THR A O 1
ATOM 780 N N . ASN A 1 101 ? -3.826 4.142 -12.418 1.00 82.44 101 ASN A N 1
ATOM 781 C CA . ASN A 1 101 ? -3.292 5.151 -11.522 1.00 82.44 101 ASN A CA 1
ATOM 782 C C . ASN A 1 101 ? -1.828 4.826 -11.177 1.00 82.44 101 ASN A C 1
ATOM 784 O O . ASN A 1 101 ? -1.518 3.838 -10.500 1.00 82.44 101 ASN A O 1
ATOM 788 N N . LYS A 1 102 ? -0.924 5.687 -11.653 1.00 80.38 102 LYS A N 1
ATOM 789 C CA . LYS A 1 102 ? 0.527 5.520 -11.503 1.00 80.38 102 LYS A CA 1
ATOM 790 C C . LYS A 1 102 ? 0.942 5.430 -10.039 1.00 80.38 102 LYS A C 1
ATOM 792 O O . LYS A 1 102 ? 1.760 4.584 -9.692 1.00 80.38 102 LYS A O 1
ATOM 797 N N . TYR A 1 103 ? 0.373 6.277 -9.181 1.00 86.00 103 TYR A N 1
ATOM 798 C CA . TYR A 1 103 ? 0.731 6.326 -7.767 1.00 86.00 103 TYR A CA 1
ATOM 799 C C . TYR A 1 103 ? 0.451 4.987 -7.076 1.00 86.00 103 TYR A C 1
ATOM 801 O O . TYR A 1 103 ? 1.335 4.441 -6.419 1.00 86.00 103 TYR A O 1
ATOM 809 N N . LEU A 1 104 ? -0.727 4.395 -7.305 1.00 88.44 104 LEU A N 1
ATOM 810 C CA . LEU A 1 104 ? -1.060 3.078 -6.750 1.00 88.44 104 LEU A CA 1
ATOM 811 C C . LEU A 1 104 ? -0.100 1.983 -7.235 1.00 88.44 104 LEU A C 1
ATOM 813 O O . LEU A 1 104 ? 0.284 1.108 -6.456 1.00 88.44 104 LEU A O 1
ATOM 817 N N . PHE A 1 105 ? 0.333 2.045 -8.496 1.00 83.00 105 PHE A N 1
ATOM 818 C CA . PHE A 1 105 ? 1.335 1.121 -9.024 1.00 83.00 105 PHE A CA 1
ATOM 819 C C . PHE A 1 105 ? 2.715 1.318 -8.369 1.00 83.00 105 PHE A C 1
ATOM 821 O O . PHE A 1 105 ? 3.366 0.341 -8.000 1.00 83.00 105 PHE A O 1
ATOM 828 N N . HIS A 1 106 ? 3.144 2.561 -8.135 1.00 84.19 106 HIS A N 1
ATOM 829 C CA . HIS A 1 106 ? 4.368 2.840 -7.377 1.00 84.19 106 HIS A CA 1
ATOM 830 C C . HIS A 1 106 ? 4.279 2.333 -5.930 1.00 84.19 106 HIS A C 1
ATOM 832 O O . HIS A 1 106 ? 5.247 1.762 -5.426 1.00 84.19 106 HIS A O 1
ATOM 838 N N . CYS A 1 107 ? 3.121 2.457 -5.274 1.00 90.12 107 CYS A N 1
ATOM 839 C CA . CYS A 1 107 ? 2.892 1.882 -3.946 1.00 90.12 107 CYS A CA 1
ATOM 840 C C . CYS A 1 107 ? 3.029 0.352 -3.944 1.00 90.12 107 CYS A C 1
ATOM 842 O O . CYS A 1 107 ? 3.656 -0.196 -3.037 1.00 90.12 107 CYS A O 1
ATOM 844 N N . LEU A 1 108 ? 2.518 -0.333 -4.973 1.00 87.75 108 LEU A N 1
ATOM 845 C CA . LEU A 1 108 ? 2.701 -1.778 -5.159 1.00 87.75 108 LEU A CA 1
ATOM 846 C C . LEU A 1 108 ? 4.188 -2.147 -5.278 1.00 87.75 108 LEU A C 1
ATOM 848 O O . LEU A 1 108 ? 4.671 -3.012 -4.545 1.00 87.75 108 LEU A O 1
ATOM 852 N N . LEU A 1 109 ? 4.934 -1.469 -6.157 1.00 83.00 109 LEU A N 1
ATOM 853 C CA . LEU A 1 109 ? 6.370 -1.718 -6.337 1.00 83.00 109 LEU A CA 1
ATOM 854 C C . LEU A 1 109 ? 7.172 -1.429 -5.065 1.00 83.00 109 LEU A C 1
ATOM 856 O O . LEU A 1 109 ? 8.071 -2.191 -4.706 1.00 83.00 109 LEU A O 1
ATOM 860 N N . SER A 1 110 ? 6.832 -0.349 -4.363 1.00 86.31 110 SER A N 1
ATOM 861 C CA . SER A 1 110 ? 7.443 0.019 -3.090 1.00 86.31 110 SER A CA 1
ATOM 862 C C . SER A 1 110 ? 7.188 -1.041 -2.016 1.00 86.31 110 SER A C 1
ATOM 864 O O . SER A 1 110 ? 8.139 -1.493 -1.380 1.00 86.31 110 SER A O 1
ATOM 866 N N . GLY A 1 111 ? 5.942 -1.501 -1.859 1.00 88.75 111 GLY A N 1
ATOM 867 C CA . GLY A 1 111 ? 5.591 -2.559 -0.910 1.00 88.75 111 GLY A CA 1
ATOM 868 C C . GLY A 1 111 ? 6.354 -3.859 -1.174 1.00 88.75 111 GLY A C 1
ATOM 869 O O . GLY A 1 111 ? 6.938 -4.426 -0.253 1.00 88.75 111 GLY A O 1
ATOM 870 N N . LEU A 1 112 ? 6.434 -4.286 -2.438 1.00 83.38 112 LEU A N 1
ATOM 871 C CA . LEU A 1 112 ? 7.207 -5.468 -2.846 1.00 83.38 112 LEU A CA 1
ATOM 872 C C . LEU A 1 112 ? 8.710 -5.300 -2.590 1.00 83.38 112 LEU A C 1
ATOM 874 O O . LEU A 1 112 ? 9.375 -6.230 -2.131 1.00 83.38 112 LEU A O 1
ATOM 878 N N . SER A 1 113 ? 9.246 -4.110 -2.864 1.00 79.44 113 SER A N 1
ATOM 879 C CA . SER A 1 113 ? 10.663 -3.818 -2.645 1.00 79.44 113 SER A CA 1
ATOM 880 C C . SER A 1 113 ? 11.029 -3.886 -1.165 1.00 79.44 113 SER A C 1
ATOM 882 O O . SER A 1 113 ? 12.053 -4.471 -0.815 1.00 79.44 113 SER A O 1
ATOM 884 N N . LEU A 1 114 ? 10.168 -3.351 -0.295 1.00 81.88 114 LEU A N 1
ATOM 885 C CA . LEU A 1 114 ? 10.330 -3.438 1.153 1.00 81.88 114 LEU A CA 1
ATOM 886 C C . LEU A 1 114 ? 10.213 -4.886 1.645 1.00 81.88 114 LEU A C 1
ATOM 888 O O . LEU A 1 114 ? 11.099 -5.352 2.360 1.00 81.88 114 LEU A O 1
ATOM 892 N N . LYS A 1 115 ? 9.175 -5.617 1.209 1.00 83.88 115 LYS A N 1
ATOM 893 C CA . LYS A 1 115 ? 8.935 -7.027 1.566 1.00 83.88 115 LYS A CA 1
ATOM 894 C C . LYS A 1 115 ? 10.153 -7.913 1.302 1.00 83.88 115 LYS A C 1
ATOM 896 O O . LYS A 1 115 ? 10.503 -8.770 2.109 1.00 83.88 115 LYS A O 1
ATOM 901 N N . HIS A 1 116 ? 10.804 -7.716 0.160 1.00 77.44 116 HIS A N 1
ATOM 902 C CA . HIS A 1 116 ? 11.936 -8.537 -0.259 1.00 77.44 116 HIS A CA 1
ATOM 903 C C . HIS A 1 116 ? 13.306 -7.949 0.111 1.00 77.44 116 HIS A C 1
ATOM 905 O O . HIS A 1 116 ? 14.323 -8.520 -0.282 1.00 77.44 116 HIS A O 1
ATOM 911 N N . GLY A 1 117 ? 13.353 -6.843 0.865 1.00 72.88 117 GLY A N 1
ATOM 912 C CA . GLY A 1 117 ? 14.604 -6.208 1.294 1.00 72.88 117 GLY A CA 1
ATOM 913 C C . GLY A 1 117 ? 15.445 -5.654 0.140 1.00 72.88 117 GLY A C 1
ATOM 914 O O . GLY A 1 117 ? 16.670 -5.640 0.219 1.00 72.88 117 GLY A O 1
ATOM 915 N N . LEU A 1 118 ? 14.792 -5.251 -0.951 1.00 64.19 118 LEU A N 1
ATOM 916 C CA . LEU A 1 118 ? 15.440 -4.801 -2.185 1.00 64.19 118 LEU A CA 1
ATOM 917 C C . LEU A 1 118 ? 15.906 -3.352 -2.058 1.00 64.19 118 LEU A C 1
ATOM 919 O O . LEU A 1 118 ? 16.994 -3.003 -2.494 1.00 64.19 118 LEU A O 1
ATOM 923 N N . THR A 1 119 ? 15.099 -2.512 -1.411 1.00 67.38 119 THR A N 1
ATOM 924 C CA . THR A 1 119 ? 15.454 -1.126 -1.101 1.00 67.38 119 THR A CA 1
ATOM 925 C C . THR A 1 119 ? 14.807 -0.684 0.204 1.00 67.38 119 THR A C 1
ATOM 927 O O . THR A 1 119 ? 13.744 -1.171 0.587 1.00 67.38 119 THR A O 1
ATOM 930 N N . HIS A 1 120 ? 15.455 0.257 0.886 1.00 68.56 120 HIS A N 1
ATOM 931 C CA . HIS A 1 120 ? 14.948 0.896 2.094 1.00 68.56 120 HIS A CA 1
ATOM 932 C C . HIS A 1 120 ? 15.318 2.378 2.048 1.00 68.56 120 HIS A C 1
ATOM 934 O O . HIS A 1 120 ? 16.390 2.767 2.512 1.00 68.56 120 HIS A O 1
ATOM 940 N N . ASN A 1 121 ? 14.446 3.209 1.479 1.00 70.69 121 ASN A N 1
ATOM 941 C CA . ASN A 1 121 ? 14.601 4.661 1.530 1.00 70.69 121 ASN A CA 1
ATOM 942 C C . ASN A 1 121 ? 13.569 5.278 2.492 1.00 70.69 121 ASN A C 1
ATOM 944 O O . ASN A 1 121 ? 12.543 4.674 2.810 1.00 70.69 121 ASN A O 1
ATOM 948 N N . SER A 1 122 ? 13.868 6.470 3.009 1.00 71.81 122 SER A N 1
ATOM 949 C CA . SER A 1 122 ? 12.952 7.213 3.885 1.00 71.81 122 SER A CA 1
ATOM 950 C C . SER A 1 122 ? 11.650 7.588 3.181 1.00 71.81 122 SER A C 1
ATOM 952 O O . SER A 1 122 ? 10.612 7.673 3.832 1.00 71.81 122 SER A O 1
ATOM 954 N N . ASP A 1 123 ? 11.697 7.776 1.865 1.00 77.50 123 ASP A N 1
ATOM 955 C CA . ASP A 1 123 ? 10.579 8.293 1.078 1.00 77.50 123 ASP A CA 1
ATOM 956 C C . ASP A 1 123 ? 9.437 7.276 0.982 1.00 77.50 123 ASP A C 1
ATOM 958 O O . ASP A 1 123 ? 8.276 7.641 1.144 1.00 77.50 123 ASP A O 1
ATOM 962 N N . MET A 1 124 ? 9.754 5.984 0.849 1.00 81.69 124 MET A N 1
ATOM 963 C CA . MET A 1 124 ? 8.774 4.892 0.882 1.00 81.69 124 MET A CA 1
ATOM 964 C C . MET A 1 124 ? 8.044 4.795 2.227 1.00 81.69 124 MET A C 1
ATOM 966 O O . MET A 1 124 ? 6.881 4.404 2.277 1.00 81.69 124 MET A O 1
ATOM 970 N N . TYR A 1 125 ? 8.700 5.155 3.332 1.00 83.19 125 TYR A N 1
ATOM 971 C CA . TYR A 1 125 ? 8.034 5.226 4.635 1.00 83.19 125 TYR A CA 1
ATOM 972 C C . TYR A 1 125 ? 7.242 6.526 4.792 1.00 83.19 125 TYR A C 1
ATOM 974 O O . TYR A 1 125 ? 6.156 6.514 5.373 1.00 83.19 125 TYR A O 1
ATOM 982 N N . ALA A 1 126 ? 7.736 7.635 4.237 1.00 82.06 126 ALA A N 1
ATOM 983 C CA . ALA A 1 126 ? 7.015 8.902 4.226 1.00 82.06 126 ALA A CA 1
ATOM 984 C C . ALA A 1 126 ? 5.676 8.786 3.478 1.00 82.06 126 ALA A C 1
ATOM 986 O O . ALA A 1 126 ? 4.674 9.299 3.974 1.00 82.06 126 ALA A O 1
ATOM 987 N N . THR A 1 127 ? 5.610 8.052 2.357 1.00 84.88 127 THR A N 1
ATOM 988 C CA . THR A 1 127 ? 4.339 7.826 1.643 1.00 84.88 127 THR A CA 1
ATOM 989 C C . THR A 1 127 ? 3.311 7.099 2.504 1.00 84.88 127 THR A C 1
ATOM 991 O O . THR A 1 127 ? 2.145 7.488 2.500 1.00 84.88 127 THR A O 1
ATOM 994 N N . MET A 1 128 ? 3.737 6.111 3.304 1.00 90.00 128 MET A N 1
ATOM 995 C CA . MET A 1 128 ? 2.828 5.420 4.224 1.00 90.00 128 MET A CA 1
ATOM 996 C C . MET A 1 128 ? 2.238 6.391 5.247 1.00 90.00 128 MET A C 1
ATOM 998 O O . MET A 1 128 ? 1.024 6.405 5.438 1.00 90.00 128 MET A O 1
ATOM 1002 N N . VAL A 1 129 ? 3.081 7.235 5.856 1.00 89.25 129 VAL A N 1
ATOM 1003 C CA . VAL A 1 129 ? 2.654 8.246 6.840 1.00 89.25 129 VAL A CA 1
ATOM 1004 C C . VAL A 1 129 ? 1.682 9.252 6.221 1.00 89.25 129 VAL A C 1
ATOM 1006 O O . VAL A 1 129 ? 0.704 9.618 6.868 1.00 89.25 129 VAL A O 1
ATOM 1009 N N . VAL A 1 130 ? 1.905 9.662 4.969 1.00 89.06 130 VAL A N 1
ATOM 1010 C CA . VAL A 1 130 ? 1.002 10.572 4.249 1.00 89.06 130 VAL A CA 1
ATOM 1011 C C . VAL A 1 130 ? -0.399 9.973 4.110 1.00 89.06 130 VAL A C 1
ATOM 1013 O O . VAL A 1 130 ? -1.368 10.661 4.407 1.00 89.06 130 VAL A O 1
ATOM 1016 N N . GLY A 1 131 ? -0.549 8.699 3.739 1.00 92.00 131 GLY A N 1
ATOM 1017 C CA . GLY A 1 131 ? -1.885 8.092 3.647 1.00 92.00 131 GLY A CA 1
ATOM 1018 C C . GLY A 1 131 ? -2.561 7.816 4.998 1.00 92.00 131 GLY A C 1
ATOM 1019 O O . GLY A 1 131 ? -3.759 7.553 5.025 1.00 92.00 131 GLY A O 1
ATOM 1020 N N . LEU A 1 132 ? -1.846 7.904 6.128 1.00 93.50 132 LEU A N 1
ATOM 1021 C CA . LEU A 1 132 ? -2.469 7.853 7.462 1.00 93.50 132 LEU A CA 1
ATOM 1022 C C . LEU A 1 132 ? -3.116 9.184 7.863 1.00 93.50 132 LEU A C 1
ATOM 1024 O O . LEU A 1 132 ? -4.046 9.180 8.669 1.00 93.50 132 LEU A O 1
ATOM 1028 N N . ASP A 1 133 ? -2.631 10.298 7.313 1.00 92.56 133 ASP A N 1
ATOM 1029 C CA . ASP A 1 133 ? -3.147 11.651 7.534 1.00 92.56 133 ASP A CA 1
ATOM 1030 C C . ASP A 1 133 ? -2.997 12.492 6.247 1.00 92.56 133 ASP A C 1
ATOM 1032 O O . ASP A 1 133 ? -2.133 13.373 6.170 1.00 92.56 133 ASP A O 1
ATOM 1036 N N . PRO A 1 134 ? -3.820 12.230 5.208 1.00 89.50 134 PRO A N 1
ATOM 1037 C CA . PRO A 1 134 ? -3.674 12.861 3.891 1.00 89.50 134 PRO A CA 1
ATOM 1038 C C . PRO A 1 134 ? -3.968 14.370 3.898 1.00 89.50 134 PRO A C 1
ATOM 1040 O O . PRO A 1 134 ? -3.653 15.070 2.938 1.00 89.50 134 PRO A O 1
ATOM 1043 N N . HIS A 1 135 ? -4.558 14.888 4.979 1.00 89.31 135 HIS A N 1
ATOM 1044 C CA . HIS A 1 135 ? -4.814 16.316 5.193 1.00 89.31 135 HIS A CA 1
ATOM 1045 C C . HIS A 1 135 ? -3.840 16.956 6.193 1.00 89.31 135 HIS A C 1
ATOM 1047 O O . HIS A 1 135 ? -3.976 18.136 6.530 1.00 89.31 135 HIS A O 1
ATOM 1053 N N . GLY A 1 136 ? -2.866 16.186 6.677 1.00 85.06 136 GLY A N 1
ATOM 1054 C CA . GLY A 1 136 ? -1.906 16.624 7.669 1.00 85.06 136 GLY A CA 1
ATOM 1055 C C . GLY A 1 136 ? -0.961 17.702 7.132 1.00 85.06 136 GLY A C 1
ATOM 1056 O O . GLY A 1 136 ? -0.566 17.681 5.967 1.00 85.06 136 GLY A O 1
ATOM 1057 N N . PRO A 1 137 ? -0.487 18.622 7.988 1.00 73.69 137 PRO A N 1
ATOM 1058 C CA . PRO A 1 137 ? 0.435 19.690 7.588 1.00 73.69 137 PRO A CA 1
ATOM 1059 C C . PRO A 1 137 ? 1.862 19.188 7.306 1.00 73.69 137 PRO A C 1
ATOM 1061 O O . PRO A 1 137 ? 2.758 19.989 7.046 1.00 73.69 137 PRO A O 1
ATOM 1064 N N . LYS A 1 138 ? 2.114 17.884 7.472 1.00 64.62 138 LYS A N 1
ATOM 1065 C CA . LYS A 1 138 ? 3.457 17.338 7.691 1.00 64.62 138 LYS A CA 1
ATOM 1066 C C . LYS A 1 138 ? 4.265 17.100 6.423 1.00 64.62 138 LYS A C 1
ATOM 1068 O O . LYS A 1 138 ? 5.476 16.941 6.544 1.00 64.62 138 LYS A O 1
ATOM 1073 N N . PHE A 1 139 ? 3.654 17.106 5.242 1.00 62.72 139 PHE A N 1
ATOM 1074 C CA . PHE A 1 139 ? 4.382 16.826 4.010 1.00 62.72 139 PHE A CA 1
ATOM 1075 C C . PHE A 1 139 ? 3.962 17.782 2.895 1.00 62.72 139 PHE A C 1
ATOM 1077 O O . PHE A 1 139 ? 2.767 18.048 2.751 1.00 62.72 139 PHE A O 1
ATOM 1084 N N . PRO A 1 140 ? 4.920 18.316 2.109 1.00 55.53 140 PRO A N 1
ATOM 1085 C CA . PRO A 1 140 ? 4.582 18.943 0.844 1.00 55.53 140 PRO A CA 1
ATOM 1086 C C . PRO A 1 140 ? 3.856 17.874 0.033 1.00 55.53 140 PRO A C 1
ATOM 1088 O O . PRO A 1 140 ? 4.420 16.819 -0.247 1.00 55.53 140 PRO A O 1
ATOM 1091 N N . VAL A 1 141 ? 2.565 18.113 -0.195 1.00 55.06 141 VAL A N 1
ATOM 1092 C CA . VAL A 1 141 ? 1.636 17.207 -0.866 1.00 55.06 141 VAL A CA 1
ATOM 1093 C C . VAL A 1 141 ? 2.361 16.615 -2.069 1.00 55.06 141 VAL A C 1
ATOM 1095 O O . VAL A 1 141 ? 2.759 17.374 -2.950 1.00 55.06 141 VAL A O 1
ATOM 1098 N N . PHE A 1 142 ? 2.572 15.293 -2.095 1.00 58.19 142 PHE A N 1
ATOM 1099 C CA . PHE A 1 142 ? 2.883 14.603 -3.345 1.00 58.19 142 PHE A CA 1
ATOM 1100 C C . PHE A 1 142 ? 1.756 15.005 -4.301 1.00 58.19 142 PHE A C 1
ATOM 1102 O O . PHE A 1 142 ? 0.614 14.607 -4.096 1.00 58.19 142 PHE A O 1
ATOM 1109 N N . ASN A 1 143 ? 2.069 15.940 -5.197 1.00 53.72 143 ASN A N 1
ATOM 1110 C CA . ASN A 1 143 ? 1.194 16.739 -6.053 1.00 53.72 143 ASN A CA 1
ATOM 1111 C C . ASN A 1 143 ? -0.276 16.303 -6.093 1.00 53.72 143 ASN A C 1
ATOM 1113 O O . ASN A 1 143 ? -0.574 15.252 -6.653 1.00 53.72 143 ASN A O 1
ATOM 1117 N N . SER A 1 144 ? -1.174 17.130 -5.535 1.00 58.31 144 SER A N 1
ATOM 1118 C CA . SER A 1 144 ? -2.634 17.129 -5.768 1.00 58.31 144 SER A CA 1
ATOM 1119 C C . SER A 1 144 ? -3.357 15.772 -5.780 1.00 58.31 144 SER A C 1
ATOM 1121 O O . SER A 1 144 ? -4.434 15.678 -6.367 1.00 58.31 144 SER A O 1
ATOM 1123 N N . GLN A 1 145 ? -2.789 14.723 -5.182 1.00 68.19 145 GLN A N 1
ATOM 1124 C CA . GLN A 1 145 ? -3.385 13.394 -5.244 1.00 68.19 145 GLN A CA 1
ATOM 1125 C C . GLN A 1 145 ? -4.688 13.370 -4.451 1.00 68.19 145 GLN A C 1
ATOM 1127 O O . GLN A 1 145 ? -4.794 13.978 -3.382 1.00 68.19 145 GLN A O 1
ATOM 1132 N N . ASP A 1 146 ? -5.672 12.645 -4.980 1.00 88.38 146 ASP A N 1
ATOM 1133 C CA . ASP A 1 146 ? -6.907 12.362 -4.260 1.00 88.38 146 ASP A CA 1
ATOM 1134 C C . ASP A 1 146 ? -6.557 11.677 -2.920 1.00 88.38 146 ASP A C 1
ATOM 1136 O O . ASP A 1 146 ? -5.811 10.688 -2.918 1.00 88.38 146 ASP A O 1
ATOM 1140 N N . PRO A 1 147 ? -7.066 12.169 -1.774 1.00 92.50 147 PRO A N 1
ATOM 1141 C CA . PRO A 1 147 ? -6.901 11.511 -0.481 1.00 92.50 147 PRO A CA 1
ATOM 1142 C C . PRO A 1 147 ? -7.223 10.010 -0.507 1.00 92.50 147 PRO A C 1
ATOM 1144 O O . PRO A 1 147 ? -6.543 9.235 0.160 1.00 92.50 147 PRO A O 1
ATOM 1147 N N . GLU A 1 148 ? -8.203 9.576 -1.306 1.00 94.00 148 GLU A N 1
ATOM 1148 C CA . GLU A 1 148 ? -8.530 8.160 -1.497 1.00 94.00 148 GLU A CA 1
ATOM 1149 C C . GLU A 1 148 ? -7.337 7.363 -2.043 1.00 94.00 148 GLU A C 1
ATOM 1151 O O . GLU A 1 148 ? -7.006 6.300 -1.518 1.00 94.00 148 GLU A O 1
ATOM 1156 N N . VAL A 1 149 ? -6.638 7.899 -3.045 1.00 93.19 149 VAL A N 1
ATOM 1157 C CA . VAL A 1 149 ? -5.468 7.263 -3.668 1.00 93.19 149 VAL A CA 1
ATOM 1158 C C . VAL A 1 149 ? -4.309 7.149 -2.676 1.00 93.19 149 VAL A C 1
ATOM 1160 O O . VAL A 1 149 ? -3.661 6.104 -2.615 1.00 93.19 149 VAL A O 1
ATOM 1163 N N . LEU A 1 150 ? -4.086 8.177 -1.851 1.00 93.06 150 LEU A N 1
ATOM 1164 C CA . LEU A 1 150 ? -3.057 8.158 -0.806 1.00 93.06 150 LEU A CA 1
ATOM 1165 C C . LEU A 1 150 ? -3.342 7.075 0.242 1.00 93.06 150 LEU A C 1
ATOM 1167 O O . LEU A 1 150 ? -2.469 6.265 0.554 1.00 93.06 150 LEU A O 1
ATOM 1171 N N . VAL A 1 151 ? -4.578 7.016 0.747 1.00 95.44 151 VAL A N 1
ATOM 1172 C CA . VAL A 1 151 ? -4.988 6.010 1.740 1.00 95.44 151 VAL A CA 1
ATOM 1173 C C . VAL A 1 151 ? -4.851 4.597 1.170 1.00 95.44 151 VAL A C 1
ATOM 1175 O O . VAL A 1 151 ? -4.309 3.708 1.831 1.00 95.44 151 VAL A O 1
ATOM 1178 N N . VAL A 1 152 ? -5.307 4.374 -0.066 1.00 96.19 152 VAL A N 1
ATOM 1179 C CA . VAL A 1 152 ? -5.232 3.056 -0.712 1.00 96.19 152 VAL A CA 1
ATOM 1180 C C . VAL A 1 152 ? -3.784 2.660 -1.000 1.00 96.19 152 VAL A C 1
ATOM 1182 O O . VAL A 1 152 ? -3.417 1.513 -0.749 1.00 96.19 152 VAL A O 1
ATOM 1185 N N . GLY A 1 153 ? -2.941 3.595 -1.441 1.00 94.44 153 GLY A N 1
ATOM 1186 C CA . GLY A 1 153 ? -1.505 3.373 -1.617 1.00 94.44 153 GLY A CA 1
ATOM 1187 C C . GLY A 1 153 ? -0.817 2.915 -0.327 1.00 94.44 153 GLY A C 1
ATOM 1188 O O . GLY A 1 153 ? -0.101 1.909 -0.334 1.00 94.44 153 GLY A O 1
ATOM 1189 N N . THR A 1 154 ? -1.119 3.570 0.799 1.00 94.81 154 THR A N 1
ATOM 1190 C CA . THR A 1 154 ? -0.657 3.139 2.128 1.00 94.81 154 THR A CA 1
ATOM 1191 C C . THR A 1 154 ? -1.145 1.731 2.470 1.00 94.81 154 THR A C 1
ATOM 1193 O O . THR A 1 154 ? -0.359 0.916 2.952 1.00 94.81 154 THR A O 1
ATOM 1196 N N . CYS A 1 155 ? -2.408 1.395 2.189 1.00 96.25 155 CYS A N 1
ATOM 1197 C CA . CYS A 1 155 ? -2.931 0.048 2.444 1.00 96.25 155 CYS A CA 1
ATOM 1198 C C . CYS A 1 155 ? -2.197 -1.023 1.623 1.00 96.25 155 CYS A C 1
ATOM 1200 O O . CYS A 1 155 ? -1.849 -2.066 2.171 1.00 96.25 155 CYS A O 1
ATOM 1202 N N . ILE A 1 156 ? -1.916 -0.759 0.341 1.00 95.06 156 ILE A N 1
ATOM 1203 C CA . ILE A 1 156 ? -1.139 -1.660 -0.526 1.00 95.06 156 ILE A CA 1
ATOM 1204 C C . ILE A 1 156 ? 0.244 -1.918 0.083 1.00 95.06 156 ILE A C 1
ATOM 1206 O O . ILE A 1 156 ? 0.637 -3.070 0.264 1.00 95.06 156 ILE A O 1
ATOM 1210 N N . GLN A 1 157 ? 0.968 -0.854 0.438 1.00 93.38 157 GLN A N 1
ATOM 1211 C CA . GLN A 1 157 ? 2.311 -0.959 1.008 1.00 93.38 157 GLN A CA 1
ATOM 1212 C C . GLN A 1 157 ? 2.321 -1.744 2.329 1.00 93.38 157 GLN A C 1
ATOM 1214 O O . GLN A 1 157 ? 3.156 -2.633 2.504 1.00 93.38 157 GLN A O 1
ATOM 1219 N N . LEU A 1 158 ? 1.377 -1.459 3.235 1.00 93.75 158 LEU A N 1
ATOM 1220 C CA . LEU A 1 158 ? 1.259 -2.140 4.528 1.00 93.75 158 LEU A CA 1
ATOM 1221 C C . LEU A 1 158 ? 0.924 -3.627 4.380 1.00 93.75 158 LEU A C 1
ATOM 1223 O O . LEU A 1 158 ? 1.496 -4.451 5.089 1.00 93.75 158 LEU A O 1
ATOM 1227 N N . LEU A 1 159 ? 0.016 -3.974 3.464 1.00 94.94 159 LEU A N 1
ATOM 1228 C CA . LEU A 1 159 ? -0.395 -5.359 3.230 1.00 94.94 159 LEU A CA 1
ATOM 1229 C C . LEU A 1 159 ? 0.684 -6.197 2.540 1.00 94.94 159 LEU A C 1
ATOM 1231 O O . LEU A 1 159 ? 0.677 -7.414 2.693 1.00 94.94 159 LEU A O 1
ATOM 1235 N N . LEU A 1 160 ? 1.600 -5.575 1.798 1.00 91.50 160 LEU A N 1
ATOM 1236 C CA . LEU A 1 160 ? 2.727 -6.270 1.173 1.00 91.50 160 LEU A CA 1
ATOM 1237 C C . LEU A 1 160 ? 3.916 -6.419 2.118 1.00 91.50 160 LEU A C 1
ATOM 1239 O O . LEU A 1 160 ? 4.511 -7.486 2.165 1.00 91.50 160 LEU A O 1
ATOM 1243 N N . HIS A 1 161 ? 4.287 -5.350 2.825 1.00 87.94 161 HIS A N 1
ATOM 1244 C CA . HIS A 1 161 ? 5.481 -5.334 3.671 1.00 87.94 161 HIS A CA 1
ATOM 1245 C C . HIS A 1 161 ? 5.250 -5.975 5.047 1.00 87.94 161 HIS A C 1
ATOM 1247 O O . HIS A 1 161 ? 6.208 -6.469 5.639 1.00 87.94 161 HIS A O 1
ATOM 1253 N N . GLY A 1 162 ? 4.018 -5.899 5.570 1.00 75.00 162 GLY A N 1
ATOM 1254 C CA . GLY A 1 162 ? 3.583 -6.526 6.824 1.00 75.00 162 GLY A CA 1
ATOM 1255 C C . GLY A 1 162 ? 4.503 -6.320 8.010 1.00 75.00 162 GLY A C 1
ATOM 1256 O O . GLY A 1 162 ? 4.662 -7.220 8.826 1.00 75.00 162 GLY A O 1
ATOM 1257 N N . SER A 1 163 ? 5.129 -5.150 8.099 1.00 70.06 163 SER A N 1
ATOM 1258 C CA . SER A 1 163 ? 6.030 -4.814 9.188 1.00 70.06 163 SER A CA 1
ATOM 1259 C C . SER A 1 163 ? 5.812 -3.376 9.634 1.00 70.06 163 SER A C 1
ATOM 1261 O O . SER A 1 163 ? 5.468 -2.490 8.844 1.00 70.06 163 SER A O 1
ATOM 1263 N N . VAL A 1 164 ? 6.018 -3.164 10.931 1.00 64.44 164 VAL A N 1
ATOM 1264 C CA . VAL A 1 164 ? 6.042 -1.849 11.573 1.00 64.44 164 VAL A CA 1
ATOM 1265 C C . VAL A 1 164 ? 7.124 -0.995 10.904 1.00 64.44 164 VAL A C 1
ATOM 1267 O O . VAL A 1 164 ? 8.235 -1.479 10.674 1.00 64.44 164 VAL A O 1
ATOM 1270 N N . LEU A 1 165 ? 6.815 0.272 10.590 1.00 66.31 165 LEU A N 1
ATOM 1271 C CA . LEU A 1 165 ? 7.778 1.207 9.990 1.00 66.31 165 LEU A CA 1
ATOM 1272 C C . LEU A 1 165 ? 9.063 1.192 10.845 1.00 66.31 165 LEU A C 1
ATOM 1274 O O . LEU A 1 165 ? 8.984 1.436 12.055 1.00 66.31 165 LEU A O 1
ATOM 1278 N N . PRO A 1 166 ? 10.227 0.820 10.275 1.00 56.00 166 PRO A N 1
ATOM 1279 C CA . PRO A 1 166 ? 11.379 0.393 11.048 1.00 56.00 166 PRO A CA 1
ATOM 1280 C C . PRO A 1 166 ? 11.851 1.473 12.009 1.00 56.00 166 PRO A C 1
ATOM 1282 O O . PRO A 1 166 ? 11.905 2.666 11.713 1.00 56.00 166 PRO A O 1
ATOM 1285 N N . THR A 1 167 ? 12.224 0.996 13.186 1.00 47.75 167 THR A N 1
ATOM 1286 C CA . THR A 1 167 ? 12.377 1.774 14.406 1.00 47.75 167 THR A CA 1
ATOM 1287 C C . THR A 1 167 ? 13.795 2.286 14.650 1.00 47.75 167 THR A C 1
ATOM 1289 O O . THR A 1 167 ? 13.955 3.144 15.514 1.00 47.75 167 THR A O 1
ATOM 1292 N N . GLU A 1 168 ? 14.835 1.857 13.927 1.00 44.34 168 GLU A N 1
ATOM 1293 C CA . GLU A 1 168 ? 16.219 2.133 14.372 1.00 44.34 168 GLU A CA 1
ATOM 1294 C C . GLU A 1 168 ? 17.135 2.880 13.393 1.00 44.34 168 GLU A C 1
ATOM 1296 O O . GLU A 1 168 ? 17.995 3.627 13.858 1.00 44.34 168 GLU A O 1
ATOM 1301 N N . ARG A 1 169 ? 16.966 2.765 12.067 1.00 45.69 169 ARG A N 1
ATOM 1302 C CA . ARG A 1 169 ? 17.914 3.367 11.097 1.00 45.69 169 ARG A CA 1
ATOM 1303 C C . ARG A 1 169 ? 17.465 4.672 10.438 1.00 45.69 169 ARG A C 1
ATOM 1305 O O . ARG A 1 169 ? 18.312 5.415 9.960 1.00 45.69 169 ARG A O 1
ATOM 1312 N N . THR A 1 170 ? 16.172 4.976 10.428 1.00 52.69 170 THR A N 1
ATOM 1313 C CA . THR A 1 170 ? 15.571 6.075 9.643 1.00 52.69 170 THR A CA 1
ATOM 1314 C C . THR A 1 170 ? 15.403 7.388 10.420 1.00 52.69 170 THR A C 1
ATOM 1316 O O . THR A 1 170 ? 14.820 8.343 9.913 1.00 52.69 170 THR A O 1
ATOM 1319 N N . GLY A 1 171 ? 15.945 7.470 11.640 1.00 57.75 171 GLY A N 1
ATOM 1320 C CA . GLY A 1 171 ? 15.728 8.598 12.546 1.00 57.75 171 GLY A CA 1
ATOM 1321 C C . GLY A 1 171 ? 14.385 8.500 13.278 1.00 57.75 171 GLY A C 1
ATOM 1322 O O . GLY A 1 171 ? 1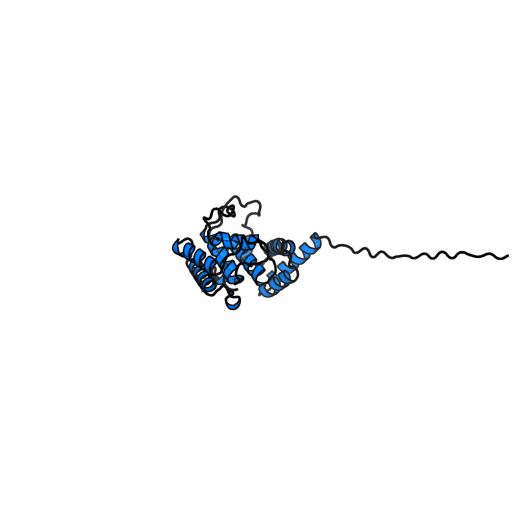3.454 7.825 12.850 1.00 57.75 171 GLY A O 1
ATOM 1323 N N . SER A 1 172 ? 14.270 9.163 14.428 1.00 58.69 172 SER A N 1
ATOM 1324 C CA . SER A 1 172 ? 13.083 9.090 15.295 1.00 58.69 172 SER A CA 1
ATOM 1325 C C . SER A 1 172 ? 11.796 9.660 14.674 1.00 58.69 172 SER A C 1
ATOM 1327 O O . SER A 1 172 ? 10.734 9.505 15.270 1.00 58.69 172 SER A O 1
ATOM 1329 N N . GLY A 1 173 ? 11.878 10.312 13.508 1.00 63.22 173 GLY A N 1
ATOM 1330 C CA . GLY A 1 173 ? 10.774 11.046 12.882 1.00 63.22 173 GLY A CA 1
ATOM 1331 C C . GLY A 1 173 ? 9.733 10.199 12.141 1.00 63.22 173 GLY A C 1
ATOM 1332 O O . GLY A 1 173 ? 8.621 10.679 11.957 1.00 63.22 173 GLY A O 1
ATOM 1333 N N . TYR A 1 174 ? 10.056 8.958 11.756 1.00 63.81 174 TYR A N 1
ATOM 1334 C CA . TYR A 1 174 ? 9.163 8.080 10.969 1.00 63.81 174 TYR A CA 1
ATOM 1335 C C . TYR A 1 174 ? 8.667 6.856 11.744 1.00 63.81 174 TYR A C 1
ATOM 1337 O O . TYR A 1 174 ? 8.214 5.873 11.162 1.00 63.81 174 TYR A O 1
ATOM 1345 N N . ARG A 1 175 ? 8.779 6.890 13.074 1.00 72.69 175 ARG A N 1
ATOM 1346 C CA . ARG A 1 175 ? 8.271 5.812 13.919 1.00 72.69 175 ARG A CA 1
ATOM 1347 C C . ARG A 1 175 ? 6.752 5.910 13.971 1.00 72.69 175 ARG A C 1
ATOM 1349 O O . ARG A 1 175 ? 6.224 6.906 14.456 1.00 72.69 175 ARG A O 1
ATOM 1356 N N . THR A 1 176 ? 6.076 4.874 13.489 1.00 84.12 176 THR A N 1
ATOM 1357 C CA . THR A 1 176 ? 4.631 4.712 13.664 1.00 84.12 176 THR A CA 1
ATOM 1358 C C . THR A 1 176 ? 4.369 3.297 14.141 1.00 84.12 176 THR A C 1
ATOM 1360 O O . THR A 1 176 ? 4.750 2.337 13.470 1.00 84.12 176 THR A O 1
ATOM 1363 N N . SER A 1 177 ? 3.785 3.161 15.328 1.00 89.56 177 SER A N 1
ATOM 1364 C CA . SER A 1 177 ? 3.449 1.850 15.883 1.00 89.56 177 SER A CA 1
ATOM 1365 C C . SER A 1 177 ? 2.286 1.213 15.116 1.00 89.56 177 SER A C 1
ATOM 1367 O O . SER A 1 177 ? 1.526 1.901 14.433 1.00 89.56 177 SER A O 1
ATOM 1369 N N . ALA A 1 178 ? 2.110 -0.104 15.238 1.00 91.81 178 ALA A N 1
ATOM 1370 C CA . ALA A 1 178 ? 0.972 -0.785 14.622 1.00 91.81 178 ALA A CA 1
ATOM 1371 C C . ALA A 1 178 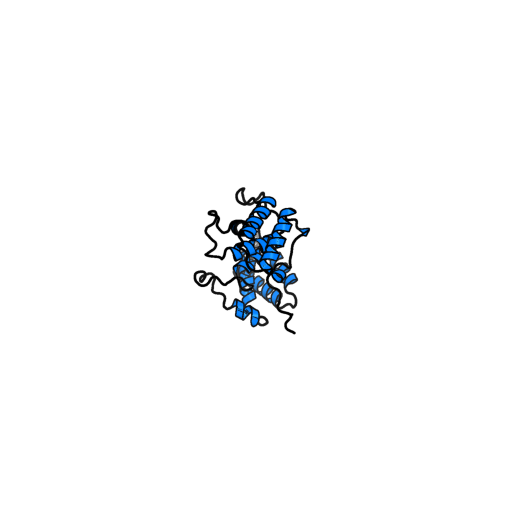? -0.373 -0.226 15.135 1.00 91.81 178 ALA A C 1
ATOM 1373 O O . ALA A 1 178 ? -1.324 -0.086 14.369 1.00 91.81 178 ALA A O 1
ATOM 1374 N N . GLU A 1 179 ? -0.437 0.184 16.406 1.00 92.75 179 GLU A N 1
ATOM 1375 C CA . GLU A 1 179 ? -1.601 0.849 16.997 1.00 92.75 179 GLU A CA 1
ATOM 1376 C C . GLU A 1 179 ? -1.864 2.225 16.374 1.00 92.75 179 GLU A C 1
ATOM 1378 O O . GLU A 1 179 ? -3.018 2.569 16.116 1.00 92.75 179 GLU A O 1
ATOM 1383 N N . GLU A 1 180 ? -0.816 3.011 16.115 1.00 92.50 180 GLU A N 1
ATOM 1384 C CA . GLU A 1 180 ? -0.935 4.309 15.443 1.00 92.50 180 GLU A CA 1
ATOM 1385 C C . GLU A 1 180 ? -1.376 4.147 13.983 1.00 92.50 180 GLU A C 1
ATOM 1387 O O . GLU A 1 180 ? -2.256 4.882 13.535 1.00 92.50 180 GLU A O 1
ATOM 1392 N N . VAL A 1 181 ? -0.848 3.143 13.271 1.00 93.75 181 VAL A N 1
ATOM 1393 C CA . VAL A 1 181 ? -1.308 2.770 11.922 1.00 93.75 181 VAL A CA 1
ATOM 1394 C C . VAL A 1 181 ? -2.790 2.387 11.952 1.00 93.75 181 VAL A C 1
ATOM 1396 O O . VAL A 1 181 ? -3.588 2.946 11.201 1.00 93.75 181 VAL A O 1
ATOM 1399 N N . ALA A 1 182 ? -3.184 1.475 12.848 1.00 95.75 182 ALA A N 1
ATOM 1400 C CA . ALA A 1 182 ? -4.570 1.026 12.974 1.00 95.75 182 ALA A CA 1
ATOM 1401 C C . ALA A 1 182 ? -5.513 2.193 13.288 1.00 95.75 182 ALA A C 1
ATOM 1403 O O . ALA A 1 182 ? -6.607 2.281 12.729 1.00 95.75 182 ALA A O 1
ATOM 1404 N N . LYS A 1 183 ? -5.089 3.102 14.174 1.00 96.06 183 LYS A N 1
ATOM 1405 C CA . LYS A 1 183 ? -5.837 4.312 14.511 1.00 96.06 183 LYS A CA 1
ATOM 1406 C C . LYS A 1 183 ? -6.009 5.216 13.288 1.00 96.06 183 LYS A C 1
ATOM 1408 O O . LYS A 1 183 ? -7.147 5.556 12.977 1.00 96.06 183 LYS A O 1
ATOM 1413 N N . GLY A 1 184 ? -4.925 5.545 12.583 1.00 95.31 184 GLY A N 1
ATOM 1414 C CA . GLY A 1 184 ? -4.969 6.406 11.398 1.00 95.31 184 GLY A CA 1
ATOM 1415 C C . GLY A 1 184 ? -5.891 5.843 10.317 1.00 95.31 184 GLY A C 1
ATOM 1416 O O . GLY A 1 184 ? -6.814 6.519 9.875 1.00 95.31 184 GLY A O 1
ATOM 1417 N N . LEU A 1 185 ? -5.745 4.562 9.967 1.00 97.00 185 LEU A N 1
ATOM 1418 C CA . LEU A 1 185 ? -6.600 3.918 8.962 1.00 97.00 185 LEU A CA 1
ATOM 1419 C C . LEU A 1 185 ? -8.087 3.888 9.365 1.00 97.00 185 LEU A C 1
ATOM 1421 O O . LEU A 1 185 ? -8.964 4.102 8.526 1.00 97.00 185 LEU A O 1
ATOM 1425 N N . LYS A 1 186 ? -8.399 3.664 10.649 1.00 98.06 186 LYS A N 1
ATOM 1426 C CA . LYS A 1 186 ? -9.781 3.738 11.156 1.00 98.06 186 LYS A CA 1
ATOM 1427 C C . LYS A 1 186 ? -10.359 5.146 11.070 1.00 98.06 186 LYS A C 1
ATOM 1429 O O . LYS A 1 186 ? -11.544 5.278 10.771 1.00 98.06 186 LYS A O 1
ATOM 1434 N N . GLU A 1 187 ? -9.554 6.173 11.329 1.00 97.44 187 GLU A N 1
ATOM 1435 C CA . GLU A 1 187 ? -9.963 7.571 11.169 1.00 97.44 187 GLU A CA 1
ATOM 1436 C C . GLU A 1 187 ? -10.287 7.870 9.698 1.00 97.44 187 GLU A C 1
ATOM 1438 O O . GLU A 1 187 ? -11.363 8.401 9.421 1.00 97.44 187 GLU A O 1
ATOM 1443 N N . GLN A 1 188 ? -9.455 7.413 8.753 1.00 97.50 188 GLN A N 1
ATOM 1444 C CA . GLN A 1 188 ? -9.732 7.562 7.315 1.00 97.50 188 GLN A CA 1
ATOM 1445 C C . GLN A 1 188 ? -11.003 6.818 6.880 1.00 97.50 188 GLN A C 1
ATOM 1447 O O . GLN A 1 188 ? -11.816 7.352 6.119 1.00 97.50 188 GLN A O 1
ATOM 1452 N N . LYS A 1 189 ? -11.229 5.609 7.415 1.00 97.62 189 LYS A N 1
ATOM 1453 C CA . LYS A 1 189 ? -12.473 4.854 7.202 1.00 97.62 189 LYS A CA 1
ATOM 1454 C C . LYS A 1 189 ? -13.691 5.611 7.738 1.00 97.62 189 LYS A C 1
ATOM 1456 O O . LYS A 1 189 ? -14.696 5.725 7.043 1.00 97.62 189 LYS A O 1
ATOM 1461 N N . ALA A 1 190 ? -13.615 6.122 8.967 1.00 97.75 190 ALA A N 1
ATOM 1462 C CA . ALA A 1 190 ? -14.709 6.850 9.612 1.00 97.75 190 ALA A CA 1
ATOM 1463 C C . ALA A 1 190 ? -15.031 8.175 8.905 1.00 97.75 190 ALA A C 1
ATOM 1465 O O . ALA A 1 190 ? -16.193 8.572 8.852 1.00 97.75 190 ALA A O 1
ATOM 1466 N N . ALA A 1 191 ? -14.018 8.828 8.333 1.00 96.94 191 ALA A N 1
ATOM 1467 C CA . ALA A 1 191 ? -14.170 10.030 7.523 1.00 96.94 191 ALA A CA 1
ATOM 1468 C C . ALA A 1 191 ? -14.782 9.763 6.133 1.00 96.94 191 ALA A C 1
ATOM 1470 O O . ALA A 1 191 ? -15.163 10.712 5.451 1.00 96.94 191 ALA A O 1
ATOM 1471 N N . GLY A 1 192 ? -14.901 8.498 5.709 1.00 96.81 192 GLY A N 1
ATOM 1472 C CA . GLY A 1 192 ? -15.445 8.143 4.397 1.00 96.81 192 GLY A CA 1
ATOM 1473 C C . GLY A 1 192 ? -14.556 8.595 3.237 1.00 96.81 192 GLY A C 1
ATOM 1474 O O . GLY A 1 192 ? -15.072 8.909 2.166 1.00 96.81 192 GLY A O 1
ATOM 1475 N N . ILE A 1 193 ? -13.237 8.667 3.461 1.00 96.19 193 ILE A N 1
ATOM 1476 C CA . ILE A 1 193 ? -12.268 9.084 2.437 1.00 96.19 193 ILE A CA 1
ATOM 1477 C C . ILE A 1 193 ? -12.247 8.090 1.275 1.00 96.19 193 ILE A C 1
ATOM 1479 O O . ILE A 1 193 ? -12.290 8.499 0.119 1.00 96.19 193 ILE A O 1
ATOM 1483 N N . VAL A 1 194 ? -12.228 6.793 1.588 1.00 96.44 194 VAL A N 1
ATOM 1484 C CA . VAL A 1 194 ? -12.235 5.711 0.599 1.00 96.44 194 VAL A CA 1
ATOM 1485 C C . VAL A 1 194 ? -13.675 5.351 0.244 1.00 96.44 194 VAL A C 1
ATOM 1487 O O . VAL A 1 194 ? -14.463 4.993 1.123 1.00 96.44 194 VAL A O 1
ATOM 1490 N N . LYS A 1 195 ? -14.018 5.456 -1.041 1.00 95.44 195 LYS A N 1
ATOM 1491 C CA . LYS A 1 195 ? -15.385 5.334 -1.562 1.00 95.44 195 LYS A CA 1
ATOM 1492 C C . LYS A 1 195 ? -15.569 4.057 -2.371 1.00 95.44 195 LYS A C 1
ATOM 1494 O O . LYS A 1 195 ? -16.669 3.501 -2.366 1.00 95.44 195 LYS A O 1
ATOM 1499 N N . ASP A 1 196 ? -14.529 3.593 -3.063 1.00 94.94 196 ASP A N 1
ATOM 1500 C CA . ASP A 1 196 ? -14.613 2.370 -3.856 1.00 94.94 196 ASP A CA 1
ATOM 1501 C C . ASP A 1 196 ? -14.838 1.132 -2.952 1.00 94.94 196 ASP A C 1
ATOM 1503 O O . ASP A 1 196 ? -14.102 0.920 -1.984 1.00 94.94 196 ASP A O 1
ATOM 1507 N N . PRO A 1 197 ? -15.837 0.272 -3.237 1.00 96.19 197 PRO A N 1
ATOM 1508 C CA . PRO A 1 197 ? -16.139 -0.882 -2.390 1.00 96.19 197 PRO A CA 1
ATOM 1509 C C . PRO A 1 197 ? -14.992 -1.887 -2.227 1.00 96.19 197 PRO A C 1
ATOM 1511 O O . PRO A 1 197 ? -14.898 -2.532 -1.183 1.00 96.19 197 PRO A O 1
ATOM 1514 N N . ARG A 1 198 ? -14.132 -2.058 -3.237 1.00 95.50 198 ARG A N 1
ATOM 1515 C CA . ARG A 1 198 ? -12.972 -2.961 -3.162 1.00 95.50 198 ARG A CA 1
ATOM 1516 C C . ARG A 1 198 ? -11.840 -2.302 -2.390 1.00 95.50 198 ARG A C 1
ATOM 1518 O O . ARG A 1 198 ? -11.214 -2.952 -1.556 1.00 95.50 198 ARG A O 1
ATOM 1525 N N . ALA A 1 199 ? -11.639 -1.004 -2.585 1.00 96.50 199 ALA A N 1
ATOM 1526 C CA . ALA A 1 199 ? -10.730 -0.211 -1.770 1.00 96.50 199 ALA A CA 1
ATOM 1527 C C . ALA A 1 199 ? -11.093 -0.264 -0.280 1.00 96.50 199 ALA A C 1
ATOM 1529 O O . ALA A 1 199 ? -10.213 -0.428 0.561 1.00 96.50 199 ALA A O 1
ATOM 1530 N N . ILE A 1 200 ? -12.388 -0.202 0.050 1.00 97.88 200 ILE A N 1
ATOM 1531 C CA . ILE A 1 200 ? -12.883 -0.356 1.424 1.00 97.88 200 ILE A CA 1
ATOM 1532 C C . ILE A 1 200 ? -12.510 -1.732 1.990 1.00 97.88 200 ILE A C 1
ATOM 1534 O O . ILE A 1 200 ? -12.041 -1.801 3.124 1.00 97.88 200 ILE A O 1
ATOM 1538 N N . GLN A 1 201 ? -12.656 -2.815 1.218 1.00 97.50 201 GLN A N 1
ATOM 1539 C CA . GLN A 1 201 ? -12.253 -4.159 1.665 1.00 97.50 201 GLN A CA 1
ATOM 1540 C C . GLN A 1 201 ? -10.751 -4.232 1.962 1.00 97.50 201 GLN A C 1
ATOM 1542 O O . GLN A 1 201 ? -10.339 -4.800 2.973 1.00 97.50 201 GLN A O 1
ATOM 1547 N N . VAL A 1 202 ? -9.929 -3.623 1.107 1.00 97.25 202 VAL A N 1
ATOM 1548 C CA . VAL A 1 202 ? -8.477 -3.558 1.306 1.00 97.25 202 VAL A CA 1
ATOM 1549 C C . VAL A 1 202 ? -8.110 -2.708 2.525 1.00 97.25 202 VAL A C 1
ATOM 1551 O O . VAL A 1 202 ? -7.258 -3.116 3.314 1.00 97.25 202 VAL A O 1
ATOM 1554 N N . LEU A 1 203 ? -8.794 -1.583 2.746 1.00 97.88 203 LEU A N 1
ATOM 1555 C CA . LEU A 1 203 ? -8.637 -0.759 3.947 1.00 97.88 203 LEU A CA 1
ATOM 1556 C C . LEU A 1 203 ? -9.004 -1.534 5.221 1.00 97.88 203 LEU A C 1
ATOM 1558 O O . LEU A 1 203 ? -8.276 -1.488 6.209 1.00 97.88 203 LEU A O 1
ATOM 1562 N N . GLU A 1 204 ? -10.113 -2.272 5.209 1.00 97.94 204 GLU A N 1
ATOM 1563 C CA . GLU A 1 204 ? -10.534 -3.116 6.334 1.00 97.94 204 GLU A CA 1
ATOM 1564 C C . GLU A 1 204 ? -9.515 -4.210 6.653 1.00 97.94 204 GLU A C 1
ATOM 1566 O O . GLU A 1 204 ? -9.216 -4.452 7.826 1.00 97.94 204 GLU A O 1
ATOM 1571 N N . LEU A 1 205 ? -8.944 -4.827 5.620 1.00 96.75 205 LEU A N 1
ATOM 1572 C CA . LEU A 1 205 ? -7.901 -5.831 5.776 1.00 96.75 205 LEU A CA 1
ATOM 1573 C C . LEU A 1 205 ? -6.628 -5.224 6.382 1.00 96.75 205 LEU A C 1
ATOM 1575 O O . LEU A 1 205 ? -6.079 -5.775 7.337 1.00 96.75 205 LEU A O 1
ATOM 1579 N N . ALA A 1 206 ? -6.201 -4.056 5.892 1.00 96.56 206 ALA A N 1
ATOM 1580 C CA . ALA A 1 206 ? -5.045 -3.340 6.426 1.00 96.56 206 ALA A CA 1
ATOM 1581 C C . ALA A 1 206 ? -5.246 -2.934 7.898 1.00 96.56 206 ALA A C 1
ATOM 1583 O O . ALA A 1 206 ? -4.338 -3.112 8.711 1.00 96.56 206 ALA A O 1
ATOM 1584 N N . ILE A 1 207 ? -6.449 -2.469 8.271 1.00 97.00 207 ILE A N 1
ATOM 1585 C CA . ILE A 1 207 ? -6.815 -2.197 9.671 1.00 97.00 207 ILE A CA 1
ATOM 1586 C C . ILE A 1 207 ? -6.665 -3.466 10.515 1.00 97.00 207 ILE A C 1
ATOM 1588 O O . ILE A 1 207 ? -6.016 -3.425 11.557 1.00 97.00 207 ILE A O 1
ATOM 1592 N N . SER A 1 208 ? -7.218 -4.592 10.059 1.00 96.19 208 SER A N 1
ATOM 1593 C CA . SER A 1 208 ? -7.143 -5.861 10.791 1.00 96.19 208 SER A CA 1
ATOM 1594 C C . SER A 1 208 ? -5.696 -6.334 10.990 1.00 96.19 208 SER A C 1
ATOM 1596 O O . SER A 1 208 ? -5.325 -6.785 12.077 1.00 96.19 208 SER A O 1
ATOM 1598 N N . HIS A 1 209 ? -4.837 -6.182 9.978 1.00 94.38 209 HIS A N 1
ATOM 1599 C CA . HIS A 1 209 ? -3.418 -6.525 10.105 1.00 94.38 209 HIS A CA 1
ATOM 1600 C C . HIS A 1 209 ? -2.700 -5.600 11.086 1.00 94.38 209 HIS A C 1
ATOM 1602 O O . HIS A 1 209 ? -1.914 -6.073 11.907 1.00 94.38 209 HIS A O 1
ATOM 1608 N N . ALA A 1 210 ? -3.003 -4.302 11.059 1.00 94.25 210 ALA A N 1
ATOM 1609 C CA . ALA A 1 210 ? -2.435 -3.345 11.997 1.00 94.25 210 ALA A CA 1
ATOM 1610 C C . ALA A 1 210 ? -2.848 -3.641 13.450 1.00 94.25 210 ALA A C 1
ATOM 1612 O O . ALA A 1 210 ? -2.005 -3.643 14.341 1.00 94.25 210 ALA A O 1
ATOM 1613 N N . GLU A 1 211 ? -4.108 -4.009 13.694 1.00 94.81 211 GLU A N 1
ATOM 1614 C CA . GLU A 1 211 ? -4.597 -4.394 15.028 1.00 94.81 211 GLU A CA 1
ATOM 1615 C C . GLU A 1 211 ? -3.931 -5.654 15.594 1.00 94.81 211 GLU A C 1
ATOM 1617 O O . GLU A 1 211 ? -3.866 -5.829 16.811 1.00 94.81 211 GLU A O 1
ATOM 1622 N N . THR A 1 212 ? -3.430 -6.535 14.726 1.00 92.75 212 THR A N 1
ATOM 1623 C CA . THR A 1 212 ? -2.712 -7.755 15.131 1.00 92.75 212 THR A CA 1
ATOM 1624 C C . THR A 1 212 ? -1.194 -7.575 15.175 1.00 92.75 212 THR A C 1
ATOM 1626 O O . THR A 1 212 ? -0.480 -8.524 15.509 1.00 92.75 212 THR A O 1
ATOM 1629 N N . GLY A 1 213 ? -0.705 -6.360 14.902 1.00 90.62 213 GLY A N 1
ATOM 1630 C CA . GLY A 1 213 ? 0.696 -5.978 15.045 1.00 90.62 213 GLY A CA 1
ATOM 1631 C C . GLY A 1 213 ? 1.521 -5.970 13.758 1.00 90.62 213 GLY A C 1
ATOM 1632 O O . GLY A 1 213 ? 2.738 -5.940 13.885 1.00 90.62 213 GLY A O 1
ATOM 1633 N N . LEU A 1 214 ? 0.898 -5.994 12.566 1.00 89.19 214 LEU A N 1
ATOM 1634 C CA . LEU A 1 214 ? 1.571 -6.058 11.253 1.00 89.19 214 LEU A CA 1
ATOM 1635 C C . LEU A 1 214 ? 2.626 -7.168 11.231 1.00 89.19 214 LEU A C 1
ATOM 1637 O O . LEU A 1 214 ? 3.817 -6.910 11.387 1.00 89.19 214 LEU A O 1
ATOM 1641 N N . LYS A 1 215 ? 2.168 -8.415 11.127 1.00 87.06 215 LYS A N 1
ATOM 1642 C CA . LYS A 1 215 ? 3.056 -9.576 11.139 1.00 87.06 215 LYS A CA 1
ATOM 1643 C C . LYS A 1 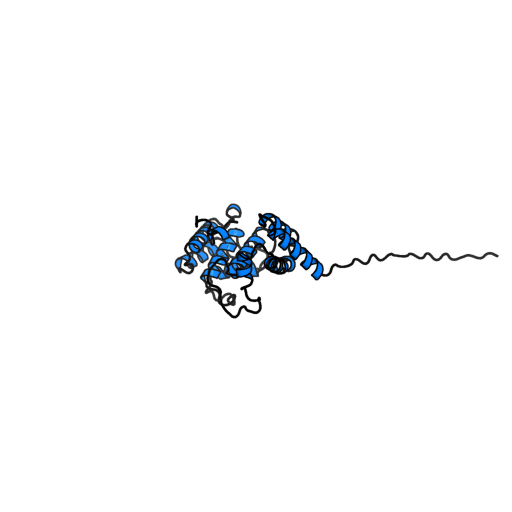215 ? 3.285 -10.104 9.717 1.00 87.06 215 LYS A C 1
ATOM 1645 O O . LYS A 1 215 ? 2.295 -10.190 8.986 1.00 87.06 215 LYS A O 1
ATOM 1650 N N . PRO A 1 216 ? 4.504 -10.554 9.362 1.00 83.88 216 PRO A N 1
ATOM 1651 C CA . PRO A 1 216 ? 4.809 -11.055 8.018 1.00 83.88 216 PRO A CA 1
ATOM 1652 C C . PRO A 1 216 ? 3.942 -12.238 7.567 1.00 83.88 216 PRO A C 1
ATOM 1654 O O . PRO A 1 216 ? 3.692 -12.424 6.380 1.00 83.88 216 PRO A O 1
ATOM 1657 N N . GLU A 1 217 ? 3.444 -13.064 8.498 1.00 85.81 217 GLU A N 1
ATOM 1658 C CA . GLU A 1 217 ? 2.525 -14.162 8.163 1.00 85.81 217 GLU A CA 1
ATOM 1659 C C . GLU A 1 217 ? 1.194 -13.702 7.550 1.00 85.81 217 GLU A C 1
ATOM 1661 O O . GLU A 1 217 ? 0.473 -14.517 6.972 1.00 85.81 217 GLU A O 1
ATOM 1666 N N . ASN A 1 218 ? 0.871 -12.416 7.671 1.00 85.94 218 ASN A N 1
ATOM 1667 C CA . ASN A 1 218 ? -0.344 -11.831 7.136 1.00 85.94 218 ASN A CA 1
ATOM 1668 C C . ASN A 1 218 ? -0.113 -11.128 5.786 1.00 85.94 218 ASN A C 1
ATOM 1670 O O . ASN A 1 218 ? -1.056 -10.556 5.253 1.00 85.94 218 ASN A O 1
ATOM 1674 N N . ASP A 1 219 ? 1.086 -11.154 5.199 1.00 88.81 219 ASP A N 1
ATOM 1675 C CA . ASP A 1 219 ? 1.347 -10.467 3.927 1.00 88.81 219 ASP A CA 1
ATOM 1676 C C . ASP A 1 219 ? 0.431 -10.958 2.791 1.00 88.81 219 ASP A C 1
ATOM 1678 O O . ASP A 1 219 ? 0.129 -12.148 2.663 1.00 88.81 219 ASP A O 1
ATOM 1682 N N . ARG A 1 220 ? 0.010 -10.037 1.918 1.00 89.12 220 ARG A N 1
ATOM 1683 C CA . ARG A 1 220 ? -0.925 -10.294 0.812 1.00 89.12 220 ARG A CA 1
ATOM 1684 C C . ARG A 1 220 ? -0.318 -9.927 -0.531 1.00 89.12 220 ARG A C 1
ATOM 1686 O O . ARG A 1 220 ? -0.439 -8.795 -0.992 1.00 89.12 220 ARG A O 1
ATOM 1693 N N . ASP A 1 221 ? 0.260 -10.920 -1.200 1.00 86.75 221 ASP A N 1
ATOM 1694 C CA . ASP A 1 221 ? 0.765 -10.762 -2.574 1.00 86.75 221 ASP A CA 1
ATOM 1695 C C . ASP A 1 221 ? -0.357 -10.538 -3.603 1.00 86.75 221 ASP A C 1
ATOM 1697 O O . ASP A 1 221 ? -0.107 -10.044 -4.698 1.00 86.75 221 ASP A O 1
ATOM 1701 N N . ASP A 1 222 ? -1.604 -10.854 -3.244 1.00 86.88 222 ASP A N 1
ATOM 1702 C CA . ASP A 1 222 ? -2.789 -10.717 -4.093 1.00 86.88 222 ASP A CA 1
ATOM 1703 C C . ASP A 1 222 ? -3.537 -9.383 -3.911 1.00 86.88 222 ASP A C 1
ATOM 1705 O O . ASP A 1 222 ? -4.621 -9.205 -4.466 1.00 86.88 222 ASP A O 1
ATOM 1709 N N . VAL A 1 223 ? -2.985 -8.418 -3.159 1.00 92.19 223 VAL A N 1
ATOM 1710 C CA . VAL A 1 223 ? -3.665 -7.139 -2.862 1.00 92.19 223 VAL A CA 1
ATOM 1711 C C . VAL A 1 223 ? -4.090 -6.374 -4.123 1.00 92.19 223 VAL A C 1
ATOM 1713 O O . VAL A 1 223 ? -5.146 -5.740 -4.141 1.00 92.19 223 VAL A O 1
ATOM 1716 N N . TRP A 1 224 ? -3.313 -6.468 -5.204 1.00 90.19 224 TRP A N 1
ATOM 1717 C CA . TRP A 1 224 ? -3.650 -5.825 -6.475 1.00 90.19 224 TRP A CA 1
ATOM 1718 C C . TRP A 1 224 ? -4.859 -6.476 -7.156 1.00 90.19 224 TRP A C 1
ATOM 1720 O O . TRP A 1 224 ? -5.725 -5.774 -7.676 1.00 90.19 224 TRP A O 1
ATOM 1730 N N . ASP A 1 225 ? -4.960 -7.806 -7.097 1.00 86.25 225 ASP A N 1
ATOM 1731 C CA . ASP A 1 225 ? -6.091 -8.558 -7.647 1.00 86.25 225 ASP A CA 1
ATOM 1732 C C . ASP A 1 225 ? -7.373 -8.347 -6.828 1.00 86.25 225 ASP A C 1
ATOM 1734 O O . ASP A 1 225 ? -8.472 -8.396 -7.383 1.00 86.25 225 ASP A O 1
ATOM 1738 N N . LEU A 1 226 ? -7.247 -8.063 -5.525 1.00 89.25 226 LEU A N 1
ATOM 1739 C CA . LEU A 1 226 ? -8.373 -7.666 -4.673 1.00 89.25 226 LEU A CA 1
ATOM 1740 C C . LEU A 1 226 ? -8.940 -6.297 -5.081 1.00 89.25 226 LEU A C 1
ATOM 1742 O O . LEU A 1 226 ? -10.159 -6.142 -5.175 1.00 89.25 226 LEU A O 1
ATOM 1746 N N . LEU A 1 227 ? -8.071 -5.318 -5.359 1.00 86.25 227 LEU A N 1
ATOM 1747 C CA . LEU A 1 227 ? -8.480 -3.981 -5.813 1.00 86.25 227 LEU A CA 1
ATOM 1748 C C . LEU A 1 227 ? -9.037 -4.011 -7.240 1.00 86.25 227 LEU A C 1
ATOM 1750 O O . LEU A 1 227 ? -10.100 -3.454 -7.527 1.00 86.25 227 LEU A O 1
ATOM 1754 N N . PHE A 1 228 ? -8.333 -4.691 -8.143 1.00 88.19 228 PHE A N 1
ATOM 1755 C CA . PHE A 1 228 ? -8.579 -4.632 -9.579 1.00 88.19 228 PHE A CA 1
ATOM 1756 C C . PHE A 1 228 ? -8.670 -6.033 -10.196 1.00 88.19 228 PHE A C 1
ATOM 1758 O O . PHE A 1 228 ? -7.852 -6.390 -11.048 1.00 88.19 228 PHE A O 1
ATOM 1765 N N . PRO A 1 229 ? -9.682 -6.837 -9.825 1.00 85.62 229 PRO A N 1
ATOM 1766 C CA . PRO A 1 229 ? -9.859 -8.162 -10.387 1.00 85.62 229 PRO A CA 1
ATOM 1767 C C . PRO A 1 229 ? -9.973 -8.082 -11.906 1.00 85.62 229 PRO A C 1
ATOM 1769 O O . PRO A 1 229 ? -10.734 -7.287 -12.469 1.00 85.62 229 PRO A O 1
ATOM 1772 N N . SER A 1 230 ? -9.226 -8.954 -12.576 1.00 79.25 230 SER A N 1
ATOM 1773 C CA . SER A 1 230 ? -9.350 -9.156 -14.013 1.00 79.25 230 SER A CA 1
ATOM 1774 C C . SER A 1 230 ? -10.803 -9.523 -14.322 1.00 79.25 230 SER A C 1
ATOM 1776 O O . SER A 1 230 ? -11.314 -10.488 -13.759 1.00 79.25 230 SER A O 1
ATOM 1778 N N . ASN A 1 231 ? -11.477 -8.777 -15.204 1.00 59.62 231 ASN A N 1
ATOM 1779 C CA . ASN A 1 231 ? -12.854 -9.040 -15.653 1.00 59.62 231 ASN A CA 1
ATOM 1780 C C . ASN A 1 231 ? -12.972 -10.370 -16.442 1.00 59.62 231 ASN A C 1
ATOM 1782 O O . ASN A 1 231 ? -13.432 -10.392 -17.580 1.00 59.62 231 ASN A O 1
ATOM 1786 N N . GLN A 1 232 ? -12.567 -11.506 -15.871 1.00 49.28 232 GLN A N 1
ATOM 1787 C CA . GLN A 1 232 ? -12.666 -12.831 -16.489 1.00 49.28 232 GLN A CA 1
ATOM 1788 C C . GLN A 1 232 ? -14.089 -13.419 -16.429 1.00 49.28 232 GLN A C 1
ATOM 1790 O O . GLN A 1 232 ? -14.300 -14.559 -16.833 1.00 49.28 232 GLN A O 1
ATOM 1795 N N . ALA A 1 233 ? -15.080 -12.644 -15.978 1.00 41.47 233 ALA A N 1
ATOM 1796 C CA . ALA A 1 233 ? -16.474 -13.065 -15.847 1.00 41.47 233 ALA A CA 1
ATOM 1797 C C . ALA A 1 233 ? -17.429 -12.303 -16.787 1.00 41.47 233 ALA A C 1
ATOM 1799 O O . ALA A 1 233 ? -18.529 -11.929 -16.395 1.00 41.47 233 ALA A O 1
ATOM 1800 N N . LEU A 1 234 ? -17.024 -12.083 -18.038 1.00 40.16 234 LEU A N 1
ATOM 1801 C CA . LEU A 1 234 ? -17.968 -11.909 -19.146 1.00 40.16 234 LEU A CA 1
ATOM 1802 C C . LEU A 1 234 ? -17.788 -13.102 -20.092 1.00 40.16 234 LEU A C 1
ATOM 1804 O O . LEU A 1 234 ? -17.057 -13.031 -21.078 1.00 40.16 234 LEU A O 1
ATOM 1808 N N . LYS A 1 235 ? -18.400 -14.228 -19.716 1.00 39.31 235 LYS A N 1
ATOM 1809 C CA . LYS A 1 235 ? -18.718 -15.344 -20.612 1.00 39.31 235 LYS A CA 1
ATOM 1810 C C . LYS A 1 235 ? -20.224 -15.391 -20.795 1.00 39.31 235 LYS A C 1
ATOM 1812 O O . LYS A 1 235 ? -20.921 -15.189 -19.777 1.00 39.31 235 LYS A O 1
#

Foldseek 3Di:
DDDDDDDDDDDDDPPPPPPPDDPVVLLVVLLVQLLVLVVDPHSVVSLLVSLVVPLDPSSNPVSNLNSVCPHPVPPPVNVLVVPDDDPVPVPDDQDPDDPSRVLLVVLLVLLQCLQSVSDDDVVNLVLLVCLLPVPDPPDPRPPPHQNQSSVLSNLNSLLSNLAFPDCPDNDNPRGDWLVNSLVSLVVCVVVCSHPDPLSNVSSVLSSVSSVVGSHSVRHDPCSSCSNHPDPPPPD